Protein AF-A0AAD8DGP9-F1 (afdb_monomer)

Solvent-accessible surface area (backbone atoms only — not comparable to full-atom values): 11932 Å² total; per-residue (Å²): 137,85,88,78,88,79,91,80,88,85,80,90,81,84,84,80,84,76,89,70,87,73,77,84,71,82,72,85,76,80,80,75,72,90,74,74,86,68,85,77,71,63,84,68,73,82,70,64,77,52,68,62,67,87,76,69,90,57,64,54,33,29,38,25,43,72,91,65,50,73,76,42,78,40,47,48,67,60,55,50,49,51,30,66,76,68,71,44,39,42,28,73,75,35,78,92,41,95,60,31,34,33,34,38,36,49,74,68,55,45,51,53,52,39,49,54,49,50,52,55,44,56,67,48,54,76,58,58,87,63,49,74,46,77,46,78,43,55,69,78,63,51,73,72,60,50,54,53,52,50,52,52,51,51,57,38,50,74,70,57,34,46,75,46,79,43,77,43,82,46,99,66,81,90,78,86,80,81,82,82,82,84,129

Nearest PDB structures (foldseek):
  7po1-assembly1_8  TM=7.374E-01  e=8.959E-14  Homo sapiens
  6nf8-assembly1_z  TM=6.847E-01  e=1.192E-11  Homo sapiens
  5lmr-assembly1_X  TM=5.509E-01  e=7.635E-08  Thermus thermophilus HB8
  5me0-assembly1_Y  TM=8.156E-01  e=8.946E-06  Geobacillus stearothermophilus
  6o6d-assembly1_A  TM=8.697E-01  e=1.770E-04  Helicobacter pylori J99

Structure (mmCIF, N/CA/C/O backbone):
data_AF-A0AAD8DGP9-F1
#
_entry.id   AF-A0AAD8DGP9-F1
#
loop_
_atom_site.group_PDB
_atom_site.id
_atom_site.type_symbol
_atom_site.label_atom_id
_atom_site.label_alt_id
_atom_site.label_comp_id
_atom_site.label_asym_id
_atom_site.label_entity_id
_atom_site.label_seq_id
_atom_site.pdbx_PDB_ins_code
_atom_site.Cartn_x
_atom_site.Cartn_y
_atom_site.Cartn_z
_atom_site.occupancy
_atom_site.B_iso_or_equiv
_atom_site.auth_seq_id
_atom_site.auth_comp_id
_atom_site.auth_asym_id
_atom_site.auth_atom_id
_atom_site.pdbx_PDB_model_num
ATOM 1 N N . TYR A 1 1 ? -78.096 -42.341 -5.920 1.00 37.06 1 TYR A N 1
ATOM 2 C CA . TYR A 1 1 ? -77.388 -43.197 -4.951 1.00 37.06 1 TYR A CA 1
ATOM 3 C C . TYR A 1 1 ? -76.974 -42.339 -3.773 1.00 37.06 1 TYR A C 1
ATOM 5 O O . TYR A 1 1 ? -76.580 -41.200 -3.972 1.00 37.06 1 TYR A O 1
ATOM 13 N N . CYS A 1 2 ? -77.212 -42.869 -2.581 1.00 34.09 2 CYS A N 1
ATOM 14 C CA . CYS A 1 2 ? -77.233 -42.196 -1.288 1.00 34.09 2 CYS A CA 1
ATOM 15 C C . CYS A 1 2 ? -75.851 -41.832 -0.713 1.00 34.09 2 CYS A C 1
ATOM 17 O O . CYS A 1 2 ? -74.840 -42.375 -1.148 1.00 34.09 2 CYS A O 1
ATOM 19 N N . ALA A 1 3 ? -75.930 -41.063 0.385 1.00 40.03 3 ALA A N 1
ATOM 20 C CA . ALA A 1 3 ? -74.990 -40.905 1.507 1.00 40.03 3 ALA A CA 1
ATOM 21 C C . ALA A 1 3 ? -73.884 -39.837 1.349 1.00 40.03 3 ALA A C 1
ATOM 23 O O . ALA A 1 3 ? -73.182 -39.814 0.351 1.00 40.03 3 ALA A O 1
ATOM 24 N N . GLY A 1 4 ? -73.659 -38.928 2.306 1.00 35.66 4 GLY A N 1
ATOM 25 C CA . GLY A 1 4 ? -74.282 -38.744 3.618 1.00 35.66 4 GLY A CA 1
ATOM 26 C C . GLY A 1 4 ? -73.686 -37.562 4.403 1.00 35.66 4 GLY A C 1
ATOM 27 O O . GLY A 1 4 ? -72.632 -37.046 4.046 1.00 35.66 4 GLY A O 1
ATOM 28 N N . ASN A 1 5 ? -74.442 -37.164 5.435 1.00 38.94 5 ASN A N 1
ATOM 29 C CA . ASN A 1 5 ? -74.155 -36.383 6.654 1.00 38.94 5 ASN A CA 1
ATOM 30 C C . ASN A 1 5 ? -72.688 -35.948 6.901 1.00 38.94 5 ASN A C 1
ATOM 32 O O . ASN A 1 5 ? -71.759 -36.729 6.738 1.00 38.94 5 ASN A O 1
ATOM 36 N N . SER A 1 6 ? -72.399 -34.794 7.511 1.00 39.50 6 SER A N 1
ATOM 37 C CA . SER A 1 6 ? -72.814 -34.479 8.888 1.00 39.50 6 SER A CA 1
ATOM 38 C C . SER A 1 6 ? -72.521 -33.019 9.257 1.00 39.50 6 SER A C 1
ATOM 40 O O . SER A 1 6 ? -71.402 -32.544 9.075 1.00 39.50 6 SER A O 1
ATOM 42 N N . ASP A 1 7 ? -73.514 -32.365 9.856 1.00 43.31 7 ASP A N 1
ATOM 43 C CA . ASP A 1 7 ? -73.358 -31.231 10.769 1.00 43.31 7 ASP A CA 1
ATOM 44 C C . ASP A 1 7 ? -72.434 -31.598 11.939 1.00 43.31 7 ASP A C 1
ATO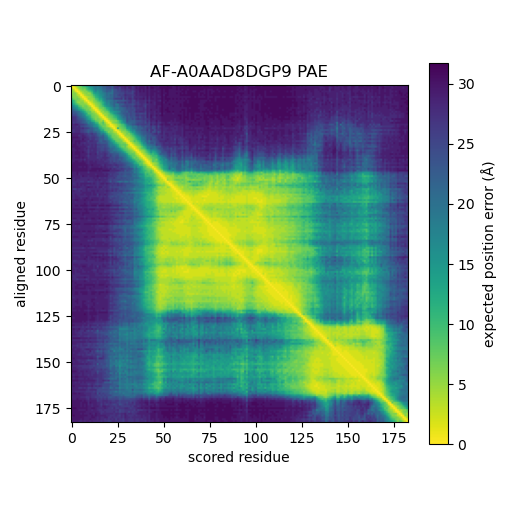M 46 O O . ASP A 1 7 ? -72.574 -32.683 12.506 1.00 43.31 7 ASP A O 1
ATOM 50 N N . HIS A 1 8 ? -71.562 -30.676 12.355 1.00 41.12 8 HIS A N 1
ATOM 51 C CA . HIS A 1 8 ? -71.141 -30.555 13.754 1.00 41.12 8 HIS A CA 1
ATOM 52 C C . HIS A 1 8 ? -70.724 -29.113 14.060 1.00 41.12 8 HIS A C 1
ATOM 54 O O . HIS A 1 8 ? -69.606 -28.671 13.801 1.00 41.12 8 HIS A O 1
ATOM 60 N N . THR A 1 9 ? -71.659 -28.382 14.658 1.00 46.97 9 THR A N 1
ATOM 61 C CA . THR A 1 9 ? -71.398 -27.202 15.478 1.00 46.97 9 THR A CA 1
ATOM 62 C C . THR A 1 9 ? -70.575 -27.593 16.709 1.00 46.97 9 THR A C 1
ATOM 64 O O . THR A 1 9 ? -70.910 -28.581 17.365 1.00 46.97 9 THR A O 1
ATOM 67 N N . TYR A 1 10 ? -69.588 -26.785 17.108 1.00 35.50 10 TYR A N 1
ATOM 68 C CA . TYR A 1 10 ? -69.117 -26.801 18.495 1.00 35.50 10 TYR A CA 1
ATOM 69 C C . TYR A 1 10 ? -68.936 -25.399 19.073 1.00 35.50 10 TYR A C 1
ATOM 71 O O . TYR A 1 10 ? -68.674 -24.419 18.381 1.00 35.50 10 TYR A O 1
ATOM 79 N N . ASN A 1 11 ? -69.189 -25.360 20.373 1.00 36.88 11 ASN A N 1
ATOM 80 C CA . ASN A 1 11 ? -69.665 -24.258 21.181 1.00 36.88 11 ASN A CA 1
ATOM 81 C C . ASN A 1 11 ? -68.517 -23.527 21.906 1.00 36.88 11 ASN A C 1
ATOM 83 O O . ASN A 1 11 ? -67.369 -23.964 21.920 1.00 36.88 11 ASN A O 1
ATOM 87 N N . LYS A 1 12 ? -68.890 -22.410 22.531 1.00 42.09 12 LYS A N 1
ATOM 88 C CA . LYS A 1 12 ? -68.091 -21.425 23.278 1.00 42.09 12 LYS A CA 1
ATOM 89 C C . LYS A 1 12 ? -67.254 -21.993 24.443 1.00 42.09 12 LYS A C 1
ATOM 91 O O . LYS A 1 12 ? -67.699 -22.900 25.138 1.00 42.09 12 LYS A O 1
ATOM 96 N N . GLY A 1 13 ? -66.138 -21.322 24.762 1.00 34.81 13 GLY A N 1
ATOM 97 C CA . GLY A 1 13 ? -65.448 -21.407 26.061 1.00 34.81 13 GLY A CA 1
ATOM 98 C C . GLY A 1 13 ? -64.254 -20.433 26.179 1.00 34.81 13 GLY A C 1
ATOM 99 O O . GLY A 1 13 ? -63.525 -20.290 25.198 1.00 34.81 13 GLY A O 1
ATOM 100 N N . PRO A 1 14 ? -64.057 -19.727 27.314 1.00 38.03 14 PRO A N 1
ATOM 101 C CA . PRO A 1 14 ? -63.126 -18.602 27.441 1.00 38.03 14 PRO A CA 1
ATOM 102 C C . PRO A 1 14 ? -61.714 -19.064 27.824 1.00 38.03 14 PRO A C 1
ATOM 104 O O . PRO A 1 14 ? -61.542 -19.872 28.735 1.00 38.03 14 PRO A O 1
ATOM 107 N N . TRP A 1 15 ? -60.689 -18.511 27.177 1.00 35.94 15 TRP A N 1
ATOM 108 C CA . TRP A 1 15 ? -59.304 -18.749 27.581 1.00 35.94 15 TRP A CA 1
ATOM 109 C C . TRP A 1 15 ? -58.929 -17.792 28.713 1.00 35.94 15 TRP A C 1
ATOM 111 O O . TRP A 1 15 ? -58.777 -16.586 28.527 1.00 35.94 15 TRP A O 1
ATOM 121 N N . VAL A 1 16 ? -58.830 -18.373 29.905 1.00 37.47 16 VAL A N 1
ATOM 122 C CA . VAL A 1 16 ? -58.279 -17.787 31.127 1.00 37.47 16 VAL A CA 1
ATOM 123 C C . VAL A 1 16 ? -56.844 -17.319 30.866 1.00 37.47 16 VAL A C 1
ATOM 125 O O . VAL A 1 16 ? -55.989 -18.106 30.460 1.00 37.47 16 VAL A O 1
ATOM 128 N N . VAL A 1 17 ? -56.569 -16.038 31.121 1.00 42.72 17 VAL A N 1
ATOM 129 C CA . VAL A 1 17 ? -55.214 -15.474 31.098 1.00 42.72 17 VAL A CA 1
ATOM 130 C C . VAL A 1 17 ? -54.494 -15.826 32.401 1.00 42.72 17 VAL A C 1
ATOM 132 O O . VAL A 1 17 ? -54.698 -15.198 33.436 1.00 42.72 17 VAL A O 1
ATOM 135 N N . HIS A 1 18 ? -53.637 -16.844 32.371 1.00 34.91 18 HIS A N 1
ATOM 136 C CA . HIS A 1 18 ? -52.645 -17.023 33.426 1.00 34.91 18 HIS A CA 1
ATOM 137 C C . HIS A 1 18 ? -51.476 -16.066 33.173 1.00 34.91 18 HIS A C 1
ATOM 139 O O . HIS A 1 18 ? -50.737 -16.206 32.199 1.00 34.91 18 HIS A O 1
ATOM 145 N N . ALA A 1 19 ? -51.320 -15.087 34.066 1.00 43.03 19 ALA A N 1
ATOM 146 C CA . ALA A 1 19 ? -50.133 -14.253 34.181 1.00 43.03 19 ALA A CA 1
ATOM 147 C C . ALA A 1 19 ? -48.939 -15.128 34.597 1.00 43.03 19 ALA A C 1
ATOM 149 O O . ALA A 1 19 ? -48.697 -15.363 35.778 1.00 43.03 19 ALA A O 1
ATOM 150 N N . GLY A 1 20 ? -48.227 -15.658 33.605 1.00 32.97 20 GLY A N 1
AT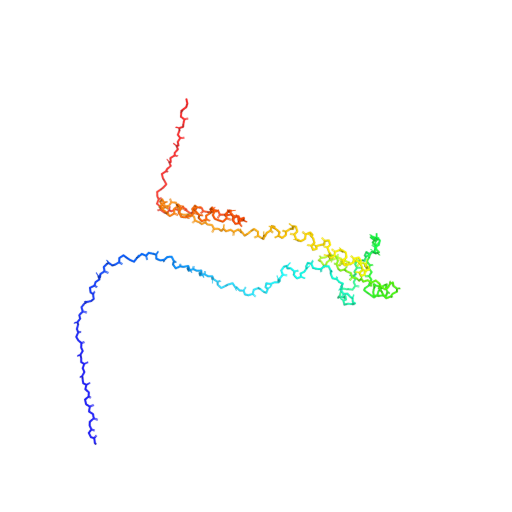OM 151 C CA . GLY A 1 20 ? -46.926 -16.287 33.771 1.00 32.97 20 GLY A CA 1
ATOM 152 C C . GLY A 1 20 ? -45.840 -15.293 33.390 1.00 32.97 20 GLY A C 1
ATOM 153 O O . GLY A 1 20 ? -45.643 -15.001 32.213 1.00 32.97 20 GLY A O 1
ATOM 154 N N . THR A 1 21 ? -45.139 -14.773 34.391 1.00 44.62 21 THR A N 1
ATOM 155 C CA . THR A 1 21 ? -43.840 -14.112 34.259 1.00 44.62 21 THR A CA 1
ATOM 156 C C . THR A 1 21 ? -42.899 -15.030 33.479 1.00 44.62 21 THR A C 1
ATOM 158 O O . THR A 1 21 ? -42.378 -16.007 34.016 1.00 44.62 21 THR A O 1
ATOM 161 N N . ARG A 1 22 ? -42.692 -14.742 32.190 1.00 35.50 22 ARG A N 1
ATOM 162 C CA . ARG A 1 22 ? -41.616 -15.366 31.419 1.00 35.50 22 ARG A CA 1
ATOM 163 C C . ARG A 1 22 ? -40.293 -14.727 31.854 1.00 35.50 22 ARG A C 1
ATOM 165 O O . ARG A 1 22 ? -40.179 -13.503 31.769 1.00 35.50 22 ARG A O 1
ATOM 172 N N . PRO A 1 23 ? -39.306 -15.504 32.328 1.00 37.47 23 PRO A N 1
ATOM 173 C CA . PRO A 1 23 ? -37.950 -15.002 32.463 1.00 37.47 23 PRO A CA 1
ATOM 174 C C . PRO A 1 23 ? -37.441 -14.624 31.071 1.00 37.47 23 PRO A C 1
ATOM 176 O O . PRO A 1 23 ? -37.615 -15.382 30.116 1.00 37.47 23 PRO A O 1
ATOM 179 N N . LEU A 1 24 ? -36.850 -13.434 30.976 1.00 37.19 24 LEU A N 1
ATOM 180 C CA . LEU A 1 24 ? -36.153 -12.940 29.798 1.00 37.19 24 LEU A CA 1
ATOM 181 C C . LEU A 1 24 ? -34.938 -13.844 29.561 1.00 37.19 24 LEU A C 1
ATOM 183 O O . LEU A 1 24 ? -33.850 -13.598 30.078 1.00 37.19 24 LEU A O 1
ATOM 187 N N . THR A 1 25 ? -35.139 -14.935 28.826 1.00 31.08 25 THR A N 1
ATOM 188 C CA . THR A 1 25 ? -34.053 -15.572 28.095 1.00 31.08 25 THR A CA 1
ATOM 189 C C . THR A 1 25 ? -33.544 -14.517 27.132 1.00 31.08 25 THR A C 1
ATOM 191 O O . THR A 1 25 ? -34.293 -14.031 26.290 1.00 31.08 25 THR A O 1
ATOM 194 N N . THR A 1 26 ? -32.297 -14.102 27.323 1.00 42.03 26 THR A N 1
ATOM 195 C CA . THR A 1 26 ? -31.537 -13.349 26.334 1.00 42.03 26 THR A CA 1
ATOM 196 C C . THR A 1 26 ? -31.402 -14.242 25.109 1.00 42.03 26 THR A C 1
ATOM 198 O O . THR A 1 26 ? -30.473 -15.039 25.010 1.00 42.03 26 THR A O 1
ATOM 201 N N . GLU A 1 27 ? -32.404 -14.189 24.242 1.00 34.88 27 GLU A N 1
ATOM 202 C CA . GLU A 1 27 ? -32.268 -14.570 22.852 1.00 34.88 27 GLU A CA 1
ATOM 203 C C . GLU A 1 27 ? -31.290 -13.549 22.262 1.00 34.88 27 GLU A C 1
ATOM 205 O O . GLU A 1 27 ? -31.511 -12.337 22.308 1.00 34.88 27 GLU A O 1
ATOM 210 N N . ASP A 1 28 ? -30.121 -14.042 21.856 1.00 37.00 28 ASP A N 1
ATOM 211 C CA . ASP A 1 28 ? -29.137 -13.304 21.075 1.00 37.00 28 ASP A CA 1
ATOM 212 C C . ASP A 1 28 ? -29.753 -12.975 19.699 1.00 37.00 28 ASP A C 1
ATOM 214 O O . ASP A 1 28 ? -29.446 -13.611 18.691 1.00 37.00 28 ASP A O 1
ATOM 218 N N . ASP A 1 29 ? -30.660 -11.997 19.662 1.00 35.12 29 ASP A N 1
ATOM 219 C CA . ASP A 1 29 ? -31.214 -1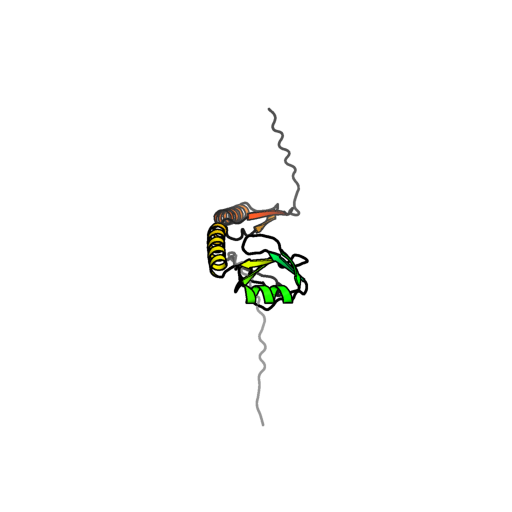1.416 18.440 1.00 35.12 29 ASP A CA 1
ATOM 220 C C . ASP A 1 29 ? -30.161 -10.504 17.788 1.00 35.12 29 ASP A C 1
ATOM 222 O O . ASP A 1 29 ? -30.180 -9.274 17.897 1.00 35.12 29 ASP A O 1
ATOM 226 N N . ASP A 1 30 ? -29.200 -11.125 17.102 1.00 41.78 30 ASP A N 1
ATOM 227 C CA . ASP A 1 30 ? -28.310 -10.471 16.137 1.00 41.78 30 ASP A CA 1
ATOM 228 C C . ASP A 1 30 ? -29.110 -10.179 14.846 1.00 41.78 30 ASP A C 1
ATOM 230 O O . ASP A 1 30 ? -28.927 -10.806 13.802 1.00 41.78 30 ASP A O 1
ATOM 234 N N . GLU A 1 31 ? -30.059 -9.236 14.918 1.00 36.56 31 GLU A N 1
ATOM 235 C CA . GLU A 1 31 ? -30.764 -8.691 13.747 1.00 36.56 31 GLU A CA 1
ATOM 236 C C . GLU A 1 31 ? -29.811 -7.779 12.950 1.00 36.56 31 GLU A C 1
ATOM 238 O O . GLU A 1 31 ? -29.811 -6.546 13.034 1.00 36.56 31 GLU A O 1
ATOM 243 N N . GLY A 1 32 ? -28.950 -8.420 12.158 1.00 34.78 32 GLY A N 1
ATOM 244 C CA . GLY A 1 32 ? -28.149 -7.789 11.120 1.00 34.78 32 GLY A CA 1
ATOM 245 C C . GLY A 1 32 ? -29.023 -7.327 9.953 1.00 34.78 32 GLY A C 1
ATOM 246 O O . GLY A 1 32 ? -29.448 -8.127 9.120 1.00 34.78 32 GLY A O 1
ATOM 247 N N . GLY A 1 33 ? -29.259 -6.016 9.863 1.00 35.19 33 GLY A N 1
ATOM 248 C CA . GLY A 1 33 ? -29.909 -5.386 8.710 1.00 35.19 33 GLY A CA 1
ATOM 249 C C . GLY A 1 33 ? -29.181 -5.656 7.377 1.00 35.19 33 GLY A C 1
ATOM 250 O O . GLY A 1 33 ? -27.985 -5.966 7.363 1.00 35.19 33 GLY A O 1
ATOM 251 N N . PRO A 1 34 ? -29.870 -5.530 6.224 1.00 41.69 34 PRO A N 1
ATOM 252 C CA . PRO A 1 34 ? -29.352 -5.977 4.936 1.00 41.69 34 PRO A CA 1
ATOM 253 C C . PRO A 1 34 ? -28.245 -5.044 4.427 1.00 41.69 34 PRO A C 1
ATOM 255 O O . PRO A 1 34 ? -28.492 -4.042 3.755 1.00 41.69 34 PRO A O 1
ATOM 258 N N . GLU A 1 35 ? -26.991 -5.388 4.718 1.00 41.91 35 GLU A N 1
ATOM 259 C CA . GLU A 1 35 ? -25.831 -4.765 4.089 1.00 41.91 35 GLU A CA 1
ATOM 260 C C . GLU A 1 35 ? -25.803 -5.123 2.594 1.00 41.91 35 GLU A C 1
ATOM 262 O O . GLU A 1 35 ? -25.560 -6.264 2.188 1.00 41.91 35 GLU A O 1
ATOM 267 N N . GLY A 1 36 ? -26.035 -4.118 1.744 1.00 40.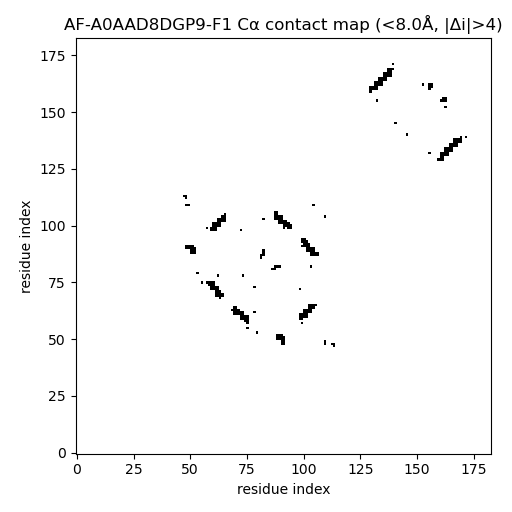84 36 GLY A N 1
ATOM 268 C CA . GLY A 1 36 ? -25.813 -4.218 0.307 1.00 40.84 36 GLY A CA 1
ATOM 269 C C . GLY A 1 36 ? -24.411 -4.758 0.021 1.00 40.84 36 GLY A C 1
ATOM 270 O O . GLY A 1 36 ? -23.415 -4.236 0.525 1.00 40.84 36 GLY A O 1
ATOM 271 N N . LYS A 1 37 ? -24.337 -5.816 -0.796 1.00 35.75 37 LYS A N 1
ATOM 272 C CA . LYS A 1 37 ? -23.108 -6.536 -1.160 1.00 35.75 37 LYS A CA 1
ATOM 273 C C . LYS A 1 37 ? -22.107 -5.629 -1.894 1.00 35.75 37 LYS A C 1
ATOM 275 O O . LYS A 1 37 ? -21.929 -5.730 -3.106 1.00 35.75 37 LYS A O 1
ATOM 280 N N . LYS A 1 38 ? -21.380 -4.773 -1.173 1.00 42.62 38 LYS A N 1
ATOM 281 C CA . LYS A 1 38 ? -20.099 -4.243 -1.646 1.00 42.62 38 LYS A CA 1
ATOM 282 C C . LYS A 1 38 ? -19.092 -5.379 -1.553 1.00 42.62 38 LYS A C 1
ATOM 284 O O . LYS A 1 38 ? -18.837 -5.909 -0.476 1.00 42.62 38 LYS A O 1
ATOM 289 N N . LYS A 1 39 ? -18.542 -5.769 -2.705 1.00 35.81 39 LYS A N 1
ATOM 290 C CA . LYS A 1 39 ? -17.490 -6.781 -2.855 1.00 35.81 39 LYS A CA 1
ATOM 291 C C . LYS A 1 39 ? -16.340 -6.437 -1.896 1.00 35.81 39 LYS A C 1
ATOM 293 O O . LYS A 1 39 ? -15.542 -5.545 -2.181 1.00 35.81 39 LYS A O 1
ATOM 298 N N . LYS A 1 40 ? -16.310 -7.088 -0.728 1.00 38.97 40 LYS A N 1
ATOM 299 C CA . LYS A 1 40 ? -15.325 -6.878 0.340 1.00 38.97 40 LYS A CA 1
ATOM 300 C C . LYS A 1 40 ? -13.983 -7.367 -0.206 1.00 38.97 40 LYS A C 1
ATOM 302 O O . LYS A 1 40 ? -13.719 -8.564 -0.233 1.00 38.97 40 LYS A O 1
ATOM 307 N N . GLN A 1 41 ? -13.188 -6.456 -0.766 1.00 44.72 41 GLN A N 1
ATOM 308 C CA . GLN A 1 41 ? -11.835 -6.782 -1.209 1.00 44.72 41 GLN A CA 1
ATOM 309 C C . GLN A 1 41 ? -11.040 -7.183 0.031 1.00 44.72 41 GLN A C 1
ATOM 311 O O . GLN A 1 41 ? -11.008 -6.425 1.001 1.00 44.72 41 GLN A O 1
ATOM 316 N N . ASP A 1 42 ? -10.440 -8.373 0.020 1.00 41.19 42 ASP A N 1
ATOM 317 C CA . ASP A 1 42 ? -9.611 -8.834 1.128 1.00 41.19 42 ASP A CA 1
ATOM 318 C C . ASP A 1 42 ? -8.453 -7.829 1.337 1.00 41.19 42 ASP A C 1
ATOM 320 O O . ASP A 1 42 ? -7.609 -7.663 0.448 1.00 41.19 42 ASP A O 1
ATOM 324 N N . PRO A 1 43 ? -8.378 -7.133 2.489 1.00 53.88 43 PRO A N 1
ATOM 325 C CA . PRO A 1 43 ? -7.356 -6.118 2.744 1.00 53.88 43 PRO A CA 1
ATOM 326 C C . PRO A 1 43 ? -5.935 -6.700 2.872 1.00 53.88 43 PRO A C 1
ATOM 328 O O . PRO A 1 43 ? -4.967 -5.939 2.994 1.00 53.88 43 PRO A O 1
ATOM 331 N N . ARG A 1 44 ? -5.786 -8.032 2.861 1.00 51.16 44 ARG A N 1
ATOM 332 C CA . ARG A 1 44 ? -4.507 -8.756 2.844 1.00 51.16 44 ARG A CA 1
ATOM 333 C C . ARG A 1 44 ? -4.013 -9.031 1.422 1.00 51.16 44 ARG A C 1
ATOM 335 O O . ARG A 1 44 ? -2.805 -9.140 1.236 1.00 51.16 44 ARG A O 1
ATOM 342 N N . ALA A 1 45 ? -4.896 -9.071 0.421 1.00 48.50 45 ALA A N 1
ATOM 343 C CA . ALA A 1 45 ? -4.532 -9.438 -0.950 1.00 48.50 45 ALA A CA 1
ATOM 344 C C . ALA A 1 45 ? -3.655 -8.387 -1.657 1.00 48.50 45 ALA A C 1
ATOM 346 O O . ALA A 1 45 ? -2.818 -8.733 -2.483 1.00 48.50 45 ALA A O 1
ATOM 347 N N . ARG A 1 46 ? -3.777 -7.100 -1.300 1.00 52.94 46 ARG A N 1
ATOM 348 C CA . ARG A 1 46 ? -3.009 -6.008 -1.938 1.00 52.94 46 ARG A CA 1
ATOM 349 C C . ARG A 1 46 ? -1.653 -5.717 -1.280 1.00 52.94 46 ARG A C 1
ATOM 351 O O . ARG A 1 46 ? -0.999 -4.737 -1.614 1.00 52.94 46 ARG A O 1
ATOM 358 N N . LYS A 1 47 ? -1.237 -6.520 -0.297 1.00 60.00 47 LYS A N 1
ATOM 359 C CA . LYS A 1 47 ? -0.072 -6.233 0.562 1.00 60.00 47 LYS A CA 1
ATOM 360 C C . LYS A 1 47 ? 1.157 -7.084 0.272 1.00 60.00 47 LYS A C 1
ATOM 362 O O . LYS A 1 47 ? 2.128 -7.008 1.020 1.00 60.00 47 LYS A O 1
ATOM 367 N N . THR A 1 48 ? 1.141 -7.894 -0.775 1.00 66.44 48 THR A N 1
ATOM 368 C CA . THR A 1 48 ? 2.314 -8.662 -1.195 1.00 66.44 48 THR A CA 1
ATOM 369 C C . THR A 1 48 ? 3.038 -7.913 -2.303 1.00 66.44 48 THR A C 1
ATOM 371 O O . THR A 1 48 ? 2.455 -7.673 -3.357 1.00 66.44 48 THR A O 1
ATOM 374 N N . ILE A 1 49 ? 4.303 -7.556 -2.071 1.00 77.56 49 ILE A N 1
ATOM 375 C CA . ILE A 1 49 ? 5.188 -6.979 -3.091 1.00 77.56 49 ILE A CA 1
ATOM 376 C C . ILE A 1 49 ? 5.390 -8.046 -4.168 1.00 77.56 49 ILE A C 1
ATOM 378 O O . ILE A 1 49 ? 6.118 -9.012 -3.956 1.00 77.56 49 ILE A O 1
ATOM 382 N N . GLY A 1 50 ? 4.676 -7.927 -5.282 1.00 80.25 50 GLY A N 1
ATOM 383 C CA . GLY A 1 50 ? 4.720 -8.860 -6.405 1.00 80.25 50 GLY A CA 1
ATOM 384 C C . GLY A 1 50 ? 5.315 -8.197 -7.639 1.00 80.25 50 GLY A C 1
ATOM 385 O O . GLY A 1 50 ? 5.286 -6.977 -7.769 1.00 80.25 50 GLY A O 1
ATOM 386 N N . SER A 1 51 ? 5.846 -8.996 -8.562 1.00 85.12 51 SER A N 1
ATOM 387 C CA . SER A 1 51 ? 6.215 -8.466 -9.874 1.00 85.12 51 SER A CA 1
ATOM 388 C C . SER A 1 51 ? 4.982 -8.403 -10.774 1.00 85.12 51 SER A C 1
ATOM 390 O O . SER A 1 51 ? 4.241 -9.381 -10.861 1.00 85.12 51 SER A O 1
ATOM 392 N N . VAL A 1 52 ? 4.785 -7.276 -11.467 1.00 83.69 52 VAL A N 1
ATOM 393 C CA . VAL A 1 52 ? 3.713 -7.109 -12.473 1.00 83.69 52 VAL A CA 1
ATOM 394 C C . VAL A 1 52 ? 3.996 -7.939 -13.734 1.00 83.69 52 VAL A C 1
ATOM 396 O O . VAL A 1 52 ? 3.088 -8.306 -14.481 1.00 83.69 52 VAL A O 1
ATOM 399 N N . GLY A 1 53 ? 5.270 -8.263 -13.979 1.00 83.94 53 GLY A N 1
ATOM 400 C CA . GLY A 1 53 ? 5.716 -8.881 -15.222 1.00 83.94 53 GLY A CA 1
ATOM 401 C C . GLY A 1 53 ? 5.611 -7.903 -16.395 1.00 83.94 53 GLY A C 1
ATOM 402 O O . GLY A 1 53 ? 6.022 -6.752 -16.281 1.00 83.94 53 GLY A O 1
ATOM 403 N N . ARG A 1 54 ? 5.065 -8.368 -17.528 1.00 81.56 54 ARG A N 1
ATOM 404 C CA . ARG A 1 54 ? 5.000 -7.607 -18.796 1.00 81.56 54 ARG A CA 1
ATOM 405 C C . ARG A 1 54 ? 3.667 -6.889 -19.036 1.00 81.56 54 ARG A C 1
ATOM 407 O O . ARG A 1 54 ? 3.527 -6.155 -20.009 1.00 81.56 54 ARG A O 1
ATOM 414 N N . LYS A 1 55 ? 2.659 -7.116 -18.189 1.00 84.12 55 LYS A N 1
ATOM 415 C CA . LYS A 1 55 ? 1.313 -6.554 -18.372 1.00 84.12 55 LYS A CA 1
ATOM 416 C C . LYS A 1 55 ? 1.221 -5.175 -17.720 1.00 84.12 55 LYS A C 1
ATOM 418 O O . LYS A 1 55 ? 0.792 -5.053 -16.580 1.00 84.12 55 LYS A O 1
ATOM 423 N N . ILE A 1 56 ? 1.634 -4.140 -18.451 1.00 86.88 56 ILE A N 1
ATOM 424 C CA . ILE A 1 56 ? 1.543 -2.738 -18.016 1.00 86.88 56 ILE A CA 1
ATOM 425 C C . ILE A 1 56 ? 0.434 -2.048 -18.816 1.00 86.88 56 ILE A C 1
ATOM 427 O O . ILE A 1 56 ? 0.523 -1.915 -20.038 1.00 86.88 56 ILE A O 1
ATOM 431 N N . HIS A 1 57 ? -0.622 -1.611 -18.129 1.00 85.75 57 HIS A N 1
ATOM 432 C CA . HIS A 1 57 ? -1.770 -0.957 -18.768 1.00 85.75 57 HIS A CA 1
ATOM 433 C C . HIS A 1 57 ? -1.487 0.506 -19.137 1.00 85.75 57 HIS A C 1
ATOM 435 O O . HIS A 1 57 ? -1.993 1.002 -20.142 1.00 85.75 57 HIS A O 1
ATOM 441 N N . HIS A 1 58 ? -0.649 1.184 -18.354 1.00 89.00 58 HIS A N 1
ATOM 442 C CA . HIS A 1 58 ? -0.351 2.603 -18.522 1.00 89.00 58 HIS A CA 1
ATOM 443 C C . HIS A 1 58 ? 0.677 2.837 -19.630 1.00 89.00 58 HIS A C 1
ATOM 445 O O . HIS A 1 58 ? 1.617 2.062 -19.806 1.00 89.00 58 HIS A O 1
ATOM 451 N N . ARG A 1 59 ? 0.491 3.919 -20.395 1.00 91.75 59 ARG A N 1
ATOM 452 C CA . ARG A 1 59 ? 1.384 4.283 -21.504 1.00 91.75 59 ARG A CA 1
ATOM 453 C C . ARG A 1 59 ? 2.705 4.867 -21.009 1.00 91.75 59 ARG A C 1
ATOM 455 O O . ARG A 1 59 ? 3.760 4.500 -21.522 1.00 91.75 59 ARG A O 1
ATOM 462 N N . ILE A 1 60 ? 2.614 5.771 -20.038 1.00 92.69 60 ILE A N 1
ATOM 463 C CA . ILE A 1 60 ? 3.739 6.465 -19.414 1.00 92.69 60 ILE A CA 1
ATOM 464 C C . ILE A 1 60 ? 3.804 6.007 -17.967 1.00 92.69 60 ILE A C 1
ATOM 466 O O . ILE A 1 60 ? 2.784 5.977 -17.276 1.00 92.69 60 ILE A O 1
ATOM 470 N N . VAL A 1 61 ? 4.999 5.639 -17.531 1.00 93.62 61 VAL A N 1
ATOM 471 C CA . VAL A 1 61 ? 5.258 5.148 -16.183 1.00 93.62 61 VAL A CA 1
ATOM 472 C C . VAL A 1 61 ? 6.532 5.781 -15.647 1.00 93.62 61 VAL A C 1
ATOM 474 O O . VAL A 1 61 ? 7.461 6.042 -16.410 1.00 93.62 61 VAL A O 1
ATOM 477 N N . GLN A 1 62 ? 6.581 6.037 -14.344 1.00 94.50 62 GLN A N 1
ATOM 478 C CA . GLN A 1 62 ? 7.812 6.471 -13.698 1.00 94.50 62 GLN A CA 1
ATOM 479 C C . GLN A 1 62 ? 8.612 5.245 -13.262 1.00 94.50 62 GLN A C 1
ATOM 481 O O . GLN A 1 62 ? 8.065 4.362 -12.596 1.00 94.50 62 GLN A O 1
ATOM 486 N N . VAL A 1 63 ? 9.894 5.188 -13.629 1.00 93.25 63 VAL A N 1
ATOM 487 C CA . VAL A 1 63 ? 10.764 4.041 -13.341 1.00 93.25 63 VAL A CA 1
ATOM 488 C C . VAL A 1 63 ? 11.911 4.437 -12.423 1.00 93.25 63 VAL A C 1
ATOM 490 O O . VAL A 1 63 ? 12.625 5.407 -12.664 1.00 93.25 63 VAL A O 1
ATOM 493 N N . ILE A 1 64 ? 12.108 3.633 -11.384 1.00 93.69 64 ILE A N 1
ATOM 494 C CA . ILE A 1 64 ? 13.247 3.709 -10.470 1.00 93.69 64 ILE A CA 1
ATOM 495 C C . ILE A 1 64 ? 14.137 2.487 -10.714 1.00 93.69 64 ILE A C 1
ATOM 497 O O . ILE A 1 64 ? 13.635 1.363 -10.788 1.00 93.69 64 ILE A O 1
ATOM 501 N N . ASN A 1 65 ? 15.444 2.699 -10.839 1.00 91.69 65 ASN A N 1
ATOM 502 C CA . ASN A 1 65 ? 16.444 1.650 -11.017 1.00 91.69 65 ASN A CA 1
ATOM 503 C C . ASN A 1 65 ? 16.628 0.812 -9.728 1.00 91.69 65 ASN A C 1
ATOM 505 O O . ASN A 1 65 ? 16.105 1.146 -8.657 1.00 91.69 65 ASN A O 1
ATOM 509 N N . GLU A 1 66 ? 17.380 -0.285 -9.807 1.00 89.62 66 GLU A N 1
ATOM 510 C CA . GLU A 1 66 ? 17.678 -1.132 -8.646 1.00 89.62 66 GLU A CA 1
ATOM 511 C C . GLU A 1 66 ? 18.452 -0.374 -7.556 1.00 89.62 66 GLU A C 1
ATOM 513 O O . GLU A 1 66 ? 18.094 -0.467 -6.374 1.00 89.62 66 GLU A O 1
ATOM 518 N N . ASP A 1 67 ? 19.388 0.486 -7.975 1.00 87.12 67 ASP A N 1
ATOM 519 C CA . ASP A 1 67 ? 20.220 1.356 -7.131 1.00 87.12 67 ASP A CA 1
ATOM 520 C C . ASP A 1 67 ? 19.430 2.482 -6.442 1.00 87.12 67 ASP A C 1
ATOM 522 O O . ASP A 1 67 ? 19.928 3.149 -5.538 1.00 87.12 67 ASP A O 1
ATOM 526 N N . GLY A 1 68 ? 18.165 2.682 -6.829 1.00 86.75 68 GLY A N 1
ATOM 527 C CA . GLY A 1 68 ? 17.311 3.753 -6.310 1.00 86.75 68 GLY A CA 1
ATOM 528 C C . GLY A 1 68 ? 17.373 5.051 -7.116 1.00 86.75 68 GLY A C 1
ATOM 529 O O . GLY A 1 68 ? 16.698 6.014 -6.758 1.00 86.75 68 GLY A O 1
ATOM 530 N N . GLU A 1 69 ? 18.120 5.074 -8.218 1.00 92.00 69 GLU A N 1
ATOM 531 C CA . GLU A 1 69 ? 18.133 6.198 -9.153 1.00 92.00 69 GLU A CA 1
ATOM 532 C C . GLU A 1 69 ? 16.800 6.311 -9.900 1.00 92.00 69 GLU A C 1
ATOM 534 O O . GLU A 1 69 ? 16.254 5.324 -10.396 1.00 92.00 69 GLU A O 1
ATOM 539 N N . ASN A 1 70 ? 16.259 7.524 -9.996 1.00 92.19 70 ASN A N 1
ATOM 540 C CA . ASN A 1 70 ? 15.035 7.778 -10.746 1.00 92.19 70 ASN A CA 1
ATOM 541 C C . ASN A 1 70 ? 15.376 7.987 -12.228 1.00 92.19 70 ASN A C 1
ATOM 543 O O . ASN A 1 70 ? 15.964 9.004 -12.583 1.00 92.19 70 ASN A O 1
ATOM 547 N N . LEU A 1 71 ? 14.957 7.057 -13.087 1.00 90.00 71 LEU A N 1
ATOM 548 C CA . LEU A 1 71 ? 15.105 7.163 -14.546 1.00 90.00 71 LEU A CA 1
ATOM 549 C C . LEU A 1 71 ? 14.055 8.100 -15.164 1.00 90.00 71 LEU A C 1
ATOM 551 O O . LEU A 1 71 ? 14.118 8.425 -16.347 1.00 90.00 71 LEU A O 1
ATOM 555 N N . GLY A 1 72 ? 13.093 8.550 -14.353 1.00 92.44 72 GLY A N 1
ATOM 556 C CA . GLY A 1 72 ? 12.048 9.471 -14.764 1.00 92.44 72 GLY A CA 1
ATOM 557 C C . GLY A 1 72 ? 10.904 8.768 -15.485 1.00 92.44 72 GLY A C 1
ATOM 558 O O . GLY A 1 72 ? 10.600 7.597 -15.237 1.00 92.44 72 GLY A O 1
ATOM 559 N N . ASN A 1 73 ? 10.223 9.526 -16.337 1.00 94.12 73 ASN A N 1
ATOM 560 C CA . ASN A 1 73 ? 9.002 9.104 -17.006 1.00 94.12 73 ASN A CA 1
ATOM 561 C C . ASN A 1 73 ? 9.368 8.458 -18.341 1.00 94.12 73 ASN A C 1
ATOM 563 O O . ASN A 1 73 ? 9.907 9.116 -19.227 1.00 94.12 73 ASN A O 1
ATOM 567 N N . MET A 1 74 ? 9.042 7.181 -18.493 1.00 92.75 74 MET A N 1
ATOM 568 C CA . MET A 1 74 ? 9.373 6.398 -19.679 1.00 92.75 74 MET A CA 1
ATOM 569 C C . MET A 1 74 ? 8.117 5.795 -20.299 1.00 92.75 74 MET A C 1
ATOM 571 O O . MET A 1 74 ? 7.095 5.590 -19.632 1.00 92.75 74 MET A O 1
ATOM 575 N N . HIS A 1 75 ? 8.184 5.498 -21.595 1.00 94.19 75 HIS A N 1
ATOM 576 C CA . HIS A 1 75 ? 7.120 4.771 -22.266 1.00 94.19 75 HIS A CA 1
ATOM 577 C C . HIS A 1 75 ? 7.181 3.290 -21.886 1.00 94.19 75 HIS A C 1
ATOM 579 O O . HIS A 1 75 ? 8.260 2.710 -21.779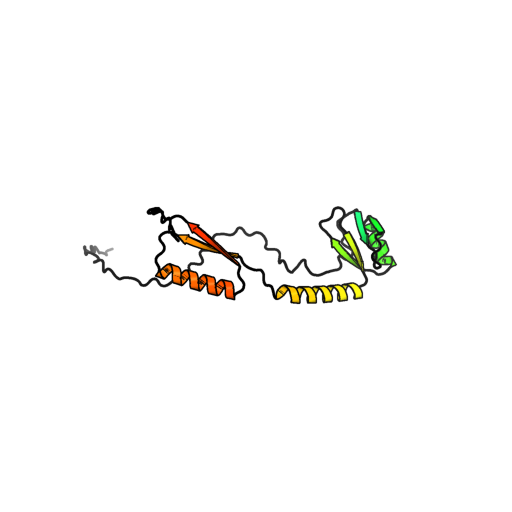 1.00 94.19 75 HIS A O 1
ATOM 585 N N . ARG A 1 76 ? 6.022 2.633 -21.755 1.00 92.31 76 ARG A N 1
ATOM 586 C CA . ARG A 1 76 ? 5.947 1.205 -21.386 1.00 92.31 76 ARG A CA 1
ATOM 587 C C . ARG A 1 76 ? 6.830 0.288 -22.245 1.00 92.31 76 ARG A C 1
ATOM 589 O O . ARG A 1 76 ? 7.312 -0.722 -21.752 1.00 92.31 76 ARG A O 1
ATOM 596 N N . ALA A 1 77 ? 7.017 0.630 -23.522 1.00 92.31 77 ALA A N 1
ATOM 597 C CA . ALA A 1 77 ? 7.814 -0.164 -24.456 1.00 92.31 77 ALA A CA 1
ATOM 598 C C . ALA A 1 77 ? 9.305 -0.147 -24.090 1.00 92.31 77 ALA A C 1
ATOM 600 O O . ALA A 1 77 ? 9.935 -1.200 -24.071 1.00 92.31 77 ALA A O 1
ATOM 601 N N . ASP A 1 78 ? 9.833 1.023 -23.725 1.00 92.31 78 ASP A N 1
ATOM 602 C CA . ASP A 1 78 ? 11.231 1.172 -23.314 1.00 92.31 78 ASP A CA 1
ATOM 603 C C . ASP A 1 78 ? 11.489 0.424 -22.008 1.00 92.31 78 ASP A C 1
ATOM 605 O O . ASP A 1 78 ? 12.498 -0.261 -21.868 1.00 92.31 78 ASP A O 1
ATOM 609 N N . VAL A 1 79 ? 10.526 0.470 -21.081 1.00 91.88 79 VAL A N 1
ATOM 610 C CA . VAL A 1 79 ? 10.602 -0.280 -19.820 1.00 91.88 79 VAL A CA 1
ATOM 611 C C . VAL A 1 79 ? 10.657 -1.783 -20.071 1.00 91.88 79 VAL A C 1
ATOM 613 O O . VAL A 1 79 ? 11.477 -2.468 -19.468 1.00 91.88 79 VAL A O 1
ATOM 616 N N . ILE A 1 80 ? 9.819 -2.307 -20.971 1.00 91.81 80 ILE A N 1
ATOM 617 C CA . ILE A 1 80 ? 9.848 -3.731 -21.332 1.00 91.81 80 ILE A CA 1
ATOM 618 C C . ILE A 1 80 ? 11.204 -4.103 -21.935 1.00 91.81 80 ILE A C 1
ATOM 620 O O . ILE A 1 80 ? 11.782 -5.108 -21.531 1.00 91.81 80 ILE A O 1
ATOM 624 N N . ARG A 1 81 ? 11.753 -3.263 -22.820 1.00 91.88 81 ARG A N 1
ATOM 625 C CA . ARG A 1 81 ? 13.073 -3.501 -23.409 1.00 91.88 81 ARG A CA 1
ATOM 626 C C . ARG A 1 81 ? 14.175 -3.537 -22.345 1.00 91.88 81 ARG A C 1
ATOM 628 O O . ARG A 1 81 ? 14.985 -4.453 -22.347 1.00 91.88 81 ARG A O 1
ATOM 635 N N . MET A 1 82 ? 14.150 -2.618 -21.379 1.00 90.00 82 MET A N 1
ATOM 636 C CA . MET A 1 82 ? 15.096 -2.618 -20.256 1.00 90.00 82 MET A CA 1
ATOM 637 C C . MET A 1 82 ? 14.988 -3.865 -19.369 1.00 90.00 82 MET A C 1
ATOM 639 O O . MET A 1 82 ? 16.002 -4.345 -18.858 1.00 90.00 82 MET A O 1
ATOM 643 N N . LEU A 1 83 ? 13.774 -4.388 -19.165 1.00 89.88 83 LEU A N 1
ATOM 644 C CA . LEU A 1 83 ? 13.568 -5.635 -18.423 1.00 89.88 83 LEU A CA 1
ATOM 645 C C . LEU A 1 83 ? 14.215 -6.818 -19.146 1.00 89.88 83 LEU A C 1
ATOM 647 O O . LEU A 1 83 ? 14.849 -7.640 -18.489 1.00 89.88 83 LEU A O 1
ATOM 651 N N . ASP A 1 84 ? 14.076 -6.883 -20.472 1.00 90.06 84 ASP A N 1
ATOM 652 C CA . ASP A 1 84 ? 14.645 -7.954 -21.294 1.00 90.06 84 ASP A CA 1
ATOM 653 C C . ASP A 1 84 ? 16.178 -7.840 -21.402 1.00 90.06 84 ASP A C 1
ATOM 655 O O . ASP A 1 84 ? 16.872 -8.842 -21.257 1.00 90.06 84 ASP A O 1
ATOM 659 N N . GLU A 1 85 ? 16.718 -6.627 -21.570 1.00 90.81 85 GLU A N 1
ATOM 660 C CA . GLU A 1 85 ? 18.166 -6.368 -21.646 1.00 90.81 85 GLU A CA 1
ATOM 661 C C . GLU A 1 85 ? 18.895 -6.721 -20.341 1.00 90.81 85 GLU A C 1
ATOM 663 O O . GLU A 1 85 ? 19.986 -7.288 -20.366 1.00 90.81 85 GLU A O 1
ATOM 668 N N . ARG A 1 86 ? 18.302 -6.382 -19.188 1.00 89.06 86 ARG A N 1
ATOM 669 C CA . ARG A 1 86 ? 18.938 -6.557 -17.869 1.00 89.06 86 ARG A CA 1
ATOM 670 C C . ARG A 1 86 ? 18.477 -7.810 -17.120 1.00 89.06 86 ARG A C 1
ATOM 672 O O . ARG A 1 86 ? 19.024 -8.127 -16.068 1.00 89.06 86 ARG A O 1
ATOM 679 N N . GLY A 1 87 ? 17.449 -8.505 -17.608 1.00 87.44 87 GLY A N 1
ATOM 680 C CA . GLY A 1 87 ? 16.853 -9.662 -16.929 1.00 87.44 87 GLY A CA 1
ATOM 681 C C . GLY A 1 87 ? 16.211 -9.330 -15.572 1.00 87.44 87 GLY A C 1
ATOM 682 O O . GLY A 1 87 ? 16.110 -10.197 -14.697 1.00 87.44 87 GLY A O 1
ATOM 683 N N . LEU A 1 88 ? 15.803 -8.075 -15.367 1.00 90.38 88 LEU A N 1
ATOM 684 C CA . LEU A 1 88 ? 15.228 -7.587 -14.109 1.00 90.38 88 LEU A CA 1
ATOM 685 C C . LEU A 1 88 ? 13.702 -7.741 -14.080 1.00 90.38 88 LEU A C 1
ATOM 687 O O . LEU A 1 88 ? 13.054 -8.059 -15.077 1.00 90.38 88 LEU A O 1
ATOM 691 N N . LYS A 1 89 ? 13.104 -7.527 -12.904 1.00 90.50 89 LYS A N 1
ATOM 692 C CA . LYS A 1 89 ? 11.653 -7.580 -12.700 1.00 90.50 89 LYS A CA 1
ATOM 693 C C . LYS A 1 89 ? 11.100 -6.216 -12.326 1.00 90.50 89 LYS A C 1
ATOM 695 O O . LYS A 1 89 ? 11.669 -5.500 -11.508 1.00 90.50 89 LYS A O 1
ATOM 700 N N . LEU A 1 90 ? 9.935 -5.902 -12.888 1.00 91.56 90 LEU A N 1
ATOM 701 C CA . LEU A 1 90 ? 9.191 -4.693 -12.564 1.00 91.56 90 LEU A CA 1
ATOM 702 C C . LEU A 1 90 ? 8.287 -4.939 -11.355 1.00 91.56 90 LEU A C 1
ATOM 704 O O . LEU A 1 90 ? 7.488 -5.884 -11.356 1.00 91.56 90 LEU A O 1
ATOM 708 N N . VAL A 1 91 ? 8.405 -4.085 -10.344 1.00 91.00 91 VAL A N 1
ATOM 709 C CA . VAL A 1 91 ? 7.627 -4.122 -9.102 1.00 91.00 91 VAL A CA 1
ATOM 710 C C . VAL A 1 91 ? 6.821 -2.824 -8.987 1.00 91.00 91 VAL A C 1
ATOM 712 O O . VAL A 1 91 ? 7.402 -1.745 -9.129 1.00 91.00 91 VAL A O 1
ATOM 715 N N . PRO A 1 92 ? 5.499 -2.881 -8.745 1.00 89.69 92 PRO A N 1
ATOM 716 C CA . PRO A 1 92 ? 4.695 -1.685 -8.550 1.00 89.69 92 PRO A CA 1
ATOM 717 C C . PRO A 1 92 ? 4.945 -1.143 -7.140 1.00 89.69 92 PRO A C 1
ATOM 719 O O . PRO A 1 92 ? 4.749 -1.851 -6.152 1.00 89.69 92 PRO A O 1
ATOM 722 N N . LEU A 1 93 ? 5.380 0.114 -7.034 1.00 88.50 93 LEU A N 1
ATOM 723 C CA . LEU A 1 93 ? 5.562 0.771 -5.738 1.00 88.50 93 LEU A CA 1
ATOM 724 C C . LEU A 1 93 ? 4.345 1.632 -5.393 1.00 88.50 93 LEU A C 1
ATOM 726 O O . LEU A 1 93 ? 3.836 1.570 -4.273 1.00 88.50 93 LEU A O 1
ATOM 730 N N . ARG A 1 94 ? 3.873 2.439 -6.352 1.00 87.88 94 ARG A N 1
ATOM 731 C CA . ARG A 1 94 ? 2.704 3.312 -6.185 1.00 87.88 94 ARG A CA 1
ATOM 732 C C . ARG A 1 94 ? 1.855 3.311 -7.452 1.00 87.88 94 ARG A C 1
ATOM 734 O O . ARG A 1 94 ? 2.173 4.000 -8.413 1.00 87.88 94 ARG A O 1
ATOM 741 N N . GLU A 1 95 ? 0.758 2.561 -7.421 1.00 86.50 95 GLU A N 1
ATOM 742 C CA . GLU A 1 95 ? -0.220 2.507 -8.521 1.00 86.50 95 GLU A CA 1
ATOM 743 C C . GLU A 1 95 ? -1.180 3.704 -8.529 1.00 86.50 95 GLU A C 1
ATOM 745 O O . GLU A 1 95 ? -1.718 4.044 -9.570 1.00 86.50 95 GLU A O 1
ATOM 750 N N . ASN A 1 96 ? -1.399 4.344 -7.375 1.00 86.81 96 ASN A N 1
ATOM 751 C CA . ASN A 1 96 ? -2.353 5.452 -7.235 1.00 86.81 96 ASN A CA 1
ATOM 752 C C . ASN A 1 96 ? -1.758 6.823 -7.617 1.00 86.81 96 ASN A C 1
ATOM 754 O O . ASN A 1 96 ? -2.363 7.845 -7.311 1.00 86.81 96 ASN A O 1
ATOM 758 N N . ALA A 1 97 ? -0.538 6.858 -8.157 1.00 87.50 97 ALA A N 1
ATOM 759 C CA . ALA A 1 97 ? 0.117 8.089 -8.586 1.00 87.50 97 ALA A CA 1
ATOM 760 C C . ALA A 1 97 ? -0.102 8.301 -10.090 1.00 87.50 97 ALA A C 1
ATOM 762 O O . ALA A 1 97 ? -0.129 7.327 -10.840 1.00 87.50 97 ALA A O 1
ATOM 763 N N . ASP A 1 98 ? -0.195 9.560 -10.517 1.00 86.88 98 ASP A N 1
ATOM 764 C CA . ASP A 1 98 ? -0.253 9.957 -11.924 1.00 86.88 98 ASP A CA 1
ATOM 765 C C . ASP A 1 98 ? 1.046 10.696 -12.297 1.00 86.88 98 ASP A C 1
ATOM 767 O O . ASP A 1 98 ? 1.183 11.878 -11.971 1.00 86.88 98 ASP A O 1
ATOM 771 N N . PRO A 1 99 ? 2.026 10.043 -12.955 1.00 88.75 99 PRO A N 1
ATOM 772 C CA . PRO A 1 99 ? 2.022 8.667 -13.462 1.00 88.75 99 PRO A CA 1
ATOM 773 C C . PRO A 1 99 ? 2.399 7.601 -12.411 1.00 88.75 99 PRO A C 1
ATOM 775 O O . PRO A 1 99 ? 3.081 7.902 -11.427 1.00 88.75 99 PRO A O 1
ATOM 778 N N . PRO A 1 100 ? 2.009 6.329 -12.630 1.00 92.56 100 PRO A N 1
ATOM 779 C CA . PRO A 1 100 ? 2.277 5.248 -11.689 1.00 92.56 100 PRO A CA 1
ATOM 780 C C . PRO A 1 100 ? 3.772 4.947 -11.591 1.00 92.56 100 PRO A C 1
ATOM 782 O O . PRO A 1 100 ? 4.498 4.954 -12.591 1.00 92.56 100 PRO A O 1
ATOM 785 N N . VAL A 1 101 ? 4.215 4.652 -10.367 1.00 92.38 101 VAL A N 1
ATOM 786 C CA . VAL A 1 101 ? 5.629 4.481 -10.024 1.00 92.38 101 VAL A CA 1
ATOM 787 C C . VAL A 1 101 ? 5.970 3.005 -9.888 1.00 92.38 101 VAL A C 1
ATOM 789 O O . VAL A 1 101 ? 5.427 2.294 -9.031 1.00 92.38 101 VAL A O 1
ATOM 792 N N . TYR A 1 102 ? 6.934 2.576 -10.692 1.00 92.44 102 TYR A N 1
ATOM 793 C CA . TYR A 1 102 ? 7.486 1.232 -10.689 1.00 92.44 102 TYR A CA 1
ATOM 794 C C . TYR A 1 102 ? 8.971 1.255 -10.340 1.00 92.44 102 TYR A C 1
ATOM 796 O O . TYR A 1 102 ? 9.692 2.205 -10.641 1.00 92.44 102 TYR A O 1
ATOM 804 N N . ARG A 1 103 ? 9.439 0.174 -9.721 1.00 92.00 103 ARG A N 1
ATOM 805 C CA . ARG A 1 103 ? 10.848 -0.041 -9.405 1.00 92.00 103 ARG A CA 1
ATOM 806 C C . ARG A 1 103 ? 11.353 -1.315 -10.067 1.00 92.00 103 ARG A C 1
ATOM 808 O O . ARG A 1 103 ? 10.662 -2.335 -10.066 1.00 92.00 103 ARG A O 1
ATOM 815 N N . LEU A 1 104 ? 12.554 -1.245 -10.626 1.00 91.81 104 LEU A N 1
ATOM 816 C CA . LEU A 1 104 ? 13.296 -2.391 -11.127 1.00 91.81 104 LEU A CA 1
ATOM 817 C C . LEU A 1 104 ? 13.982 -3.086 -9.953 1.00 91.81 104 LEU A C 1
ATOM 819 O O . LEU A 1 104 ? 14.639 -2.443 -9.138 1.00 91.81 104 LEU A O 1
ATOM 823 N N . MET A 1 105 ? 13.793 -4.397 -9.843 1.00 90.00 105 MET A N 1
ATOM 824 C CA . MET A 1 105 ? 14.424 -5.215 -8.812 1.00 90.00 105 MET A CA 1
ATOM 825 C C . MET A 1 105 ? 14.771 -6.601 -9.339 1.00 90.00 105 MET A C 1
ATOM 827 O O . MET A 1 105 ? 14.089 -7.155 -10.206 1.00 90.00 105 MET A O 1
ATOM 831 N N . SER A 1 106 ? 15.793 -7.212 -8.748 1.00 91.88 106 SER A N 1
ATOM 832 C CA . SER A 1 106 ? 16.079 -8.630 -8.951 1.00 91.88 106 SER A CA 1
ATOM 833 C C . SER A 1 106 ? 15.127 -9.520 -8.139 1.00 91.88 106 SER A C 1
ATOM 835 O O . SER A 1 106 ? 14.576 -9.128 -7.107 1.00 91.88 106 SER A O 1
ATOM 837 N N . GLY A 1 107 ? 14.959 -10.778 -8.558 1.00 87.19 107 GLY A N 1
ATOM 838 C CA . GLY A 1 107 ? 14.105 -11.736 -7.841 1.00 87.19 107 GLY A CA 1
ATOM 839 C C . GLY A 1 107 ? 14.518 -11.967 -6.379 1.00 87.19 107 GLY A C 1
ATOM 840 O O . GLY A 1 107 ? 13.657 -12.144 -5.518 1.00 87.19 107 GLY A O 1
ATOM 841 N N . LYS A 1 108 ? 15.826 -11.910 -6.085 1.00 87.25 108 LYS A N 1
ATOM 842 C CA . LYS A 1 108 ? 16.360 -12.052 -4.721 1.00 87.25 108 LYS A CA 1
ATOM 843 C C . LYS A 1 108 ? 15.972 -10.863 -3.839 1.00 87.25 108 LYS A C 1
ATOM 845 O O . LYS A 1 108 ? 15.534 -11.069 -2.709 1.00 87.25 108 LYS A O 1
ATOM 850 N N . GLN A 1 109 ? 16.076 -9.641 -4.364 1.00 87.62 109 GLN A N 1
ATOM 851 C CA . GLN A 1 109 ? 15.667 -8.425 -3.652 1.00 87.62 109 GLN A CA 1
ATOM 852 C C . GLN A 1 109 ? 14.170 -8.444 -3.333 1.00 87.62 109 GLN A C 1
ATOM 854 O O . GLN A 1 109 ? 13.792 -8.187 -2.192 1.00 87.62 109 GLN A O 1
ATOM 859 N N . ILE A 1 110 ? 13.330 -8.847 -4.294 1.00 87.50 110 ILE A N 1
ATOM 860 C CA . ILE A 1 110 ? 11.879 -8.982 -4.083 1.00 87.50 110 ILE A CA 1
ATOM 861 C C . ILE A 1 110 ? 11.590 -9.941 -2.926 1.00 87.50 110 ILE A C 1
ATOM 863 O O . ILE A 1 110 ? 10.792 -9.627 -2.046 1.00 87.50 110 ILE A O 1
ATOM 867 N N . HIS A 1 111 ? 12.253 -11.100 -2.890 1.00 86.38 111 HIS A N 1
ATOM 868 C CA . HIS A 1 111 ? 12.056 -12.073 -1.817 1.00 86.38 111 HIS A CA 1
ATOM 869 C C . HIS A 1 111 ? 12.451 -11.514 -0.442 1.00 86.38 111 HIS A C 1
ATOM 871 O O . HIS A 1 111 ? 11.705 -11.661 0.528 1.00 86.38 111 HIS A O 1
ATOM 877 N N . GLN A 1 112 ? 13.593 -10.829 -0.357 1.00 88.00 112 GLN A N 1
ATOM 878 C CA . GLN A 1 112 ? 14.029 -10.185 0.883 1.00 88.00 112 GLN A CA 1
ATOM 879 C C . GLN A 1 112 ? 13.050 -9.100 1.335 1.00 88.00 112 GLN A C 1
ATOM 881 O O . GLN A 1 112 ? 12.749 -8.991 2.523 1.00 88.00 112 GLN A O 1
ATOM 886 N N . GLU A 1 113 ? 12.528 -8.300 0.408 1.00 86.88 113 GLU A N 1
ATOM 887 C CA . GLU A 1 113 ? 11.571 -7.250 0.738 1.00 86.88 113 GLU A CA 1
ATOM 888 C C . GLU A 1 113 ? 10.220 -7.826 1.178 1.00 86.88 113 GLU A C 1
ATOM 890 O O . GLU A 1 113 ? 9.641 -7.359 2.160 1.00 86.88 113 GLU A O 1
ATOM 895 N N . GLN A 1 114 ? 9.759 -8.905 0.537 1.00 87.06 114 GLN A N 1
ATOM 896 C CA . GLN A 1 114 ? 8.594 -9.669 0.983 1.00 87.06 114 GLN A CA 1
ATOM 897 C C . GLN A 1 114 ? 8.786 -10.236 2.392 1.00 87.06 114 GLN A C 1
ATOM 899 O O . GLN A 1 114 ? 7.857 -10.176 3.199 1.00 87.06 114 GLN A O 1
ATOM 904 N N . LEU A 1 115 ? 9.970 -10.773 2.703 1.00 86.69 115 LEU A N 1
ATOM 905 C CA . LEU A 1 115 ? 10.273 -11.310 4.028 1.00 86.69 115 LEU A CA 1
ATOM 906 C C . LEU A 1 115 ? 10.234 -10.202 5.084 1.00 86.69 115 LEU A C 1
ATOM 908 O O . LEU A 1 115 ? 9.479 -10.312 6.050 1.00 86.69 115 LEU A O 1
ATOM 912 N N . LYS A 1 116 ? 10.931 -9.086 4.837 1.00 86.56 116 LYS A N 1
ATOM 913 C CA . LYS A 1 116 ? 10.903 -7.897 5.704 1.00 86.56 116 LYS A CA 1
ATOM 914 C C . LYS A 1 116 ? 9.481 -7.376 5.897 1.00 86.56 116 LYS A C 1
ATOM 916 O O . LYS A 1 116 ? 9.096 -6.974 6.994 1.00 86.56 116 LYS A O 1
ATOM 921 N N . LEU A 1 117 ? 8.675 -7.361 4.835 1.00 84.50 117 LEU A N 1
ATOM 922 C CA . LEU A 1 117 ? 7.288 -6.924 4.915 1.00 84.50 117 LEU A CA 1
ATOM 923 C C . LEU A 1 117 ? 6.438 -7.896 5.736 1.00 84.50 117 LEU A C 1
ATOM 925 O O . LEU A 1 117 ? 5.622 -7.448 6.537 1.00 84.50 117 LEU A O 1
ATOM 929 N N . ARG A 1 118 ? 6.650 -9.206 5.587 1.00 84.12 118 ARG A N 1
ATOM 930 C CA . ARG A 1 118 ? 5.984 -10.241 6.383 1.00 84.12 118 ARG A CA 1
ATOM 931 C C . ARG A 1 118 ? 6.330 -10.108 7.863 1.00 84.12 118 ARG A C 1
ATOM 933 O O . ARG A 1 118 ? 5.431 -10.193 8.690 1.00 84.12 118 ARG A O 1
ATOM 940 N N . GLU A 1 119 ? 7.588 -9.864 8.210 1.00 84.12 119 GLU A N 1
ATOM 941 C CA . GLU A 1 119 ? 8.013 -9.625 9.597 1.00 84.12 119 GLU A CA 1
ATOM 942 C C . GLU A 1 119 ? 7.359 -8.369 10.177 1.00 84.12 119 GLU A C 1
ATOM 944 O O . GLU A 1 119 ? 6.744 -8.418 11.243 1.00 84.12 119 GLU A O 1
ATOM 949 N N . LYS A 1 120 ? 7.377 -7.261 9.425 1.00 81.94 120 LYS A N 1
ATOM 950 C CA . LYS A 1 120 ? 6.670 -6.026 9.799 1.00 81.94 120 LYS A CA 1
ATOM 951 C C . LYS A 1 120 ? 5.167 -6.250 9.959 1.00 81.94 120 LYS A C 1
ATOM 953 O O . LYS A 1 120 ? 4.552 -5.659 10.840 1.00 81.94 120 LYS A O 1
ATOM 958 N N . GLN A 1 121 ? 4.560 -7.074 9.107 1.00 77.44 121 GLN A N 1
ATOM 959 C CA . GLN A 1 121 ? 3.146 -7.421 9.210 1.00 77.44 121 GLN A CA 1
ATOM 960 C C . GLN A 1 121 ? 2.866 -8.278 10.433 1.00 77.44 121 GLN A C 1
ATOM 962 O O . GLN A 1 121 ? 1.893 -7.983 11.104 1.00 77.44 121 GLN A O 1
ATOM 967 N N . LYS A 1 122 ? 3.714 -9.260 10.760 1.00 74.19 122 LYS A N 1
ATOM 968 C CA . LYS A 1 122 ? 3.589 -10.068 11.981 1.00 74.19 122 LYS A CA 1
ATOM 969 C C . LYS A 1 122 ? 3.634 -9.198 13.238 1.00 74.19 122 LYS A C 1
ATOM 971 O O . LYS A 1 122 ? 2.763 -9.321 14.096 1.00 74.19 122 LYS A O 1
ATOM 976 N N . ALA A 1 123 ? 4.584 -8.263 13.295 1.00 71.62 123 ALA A N 1
ATOM 977 C CA . ALA A 1 123 ? 4.683 -7.294 14.386 1.00 71.62 123 ALA A CA 1
ATOM 978 C C . ALA A 1 123 ? 3.435 -6.397 14.481 1.00 71.62 123 ALA A C 1
ATOM 980 O O . ALA A 1 123 ? 2.938 -6.128 15.570 1.00 71.62 123 ALA A O 1
ATOM 981 N N . LYS A 1 124 ? 2.884 -5.970 13.338 1.00 65.62 124 LYS A N 1
ATOM 982 C CA . LYS A 1 124 ? 1.665 -5.147 13.285 1.00 65.62 124 LYS A CA 1
ATOM 983 C C . LYS A 1 124 ? 0.376 -5.943 13.500 1.00 65.62 124 LYS A C 1
ATOM 985 O O . LYS A 1 124 ? -0.594 -5.372 13.969 1.00 65.62 124 LYS A O 1
ATOM 990 N N . SER A 1 125 ? 0.340 -7.233 13.174 1.00 59.81 125 SER A N 1
ATOM 991 C CA . SER A 1 125 ? -0.853 -8.079 13.292 1.00 59.81 125 SER A CA 1
ATOM 992 C C . SER A 1 125 ? -1.151 -8.516 14.722 1.00 59.81 125 SER A C 1
ATOM 994 O O . SER A 1 125 ? -2.262 -8.964 14.978 1.00 59.81 125 SER A O 1
ATOM 996 N N . GLY A 1 126 ? -0.198 -8.355 15.649 1.00 58.81 126 GLY A N 1
ATOM 997 C CA . GLY A 1 126 ? -0.488 -8.427 17.085 1.00 58.81 126 GLY A CA 1
ATOM 998 C C . GLY A 1 126 ? -1.469 -7.336 17.535 1.00 58.81 126 GLY A C 1
ATOM 999 O O . GLY A 1 126 ? -2.226 -7.538 18.478 1.00 58.81 126 GLY A O 1
ATOM 1000 N N . ALA A 1 127 ? -1.525 -6.216 16.807 1.00 56.44 127 ALA A N 1
ATOM 1001 C CA . ALA A 1 127 ? -2.607 -5.248 16.887 1.00 56.44 127 ALA A CA 1
ATOM 1002 C C . ALA A 1 127 ? -3.678 -5.635 15.855 1.00 56.44 127 ALA A C 1
ATOM 1004 O O . ALA A 1 127 ? -3.652 -5.204 14.699 1.00 56.44 127 ALA A O 1
ATOM 1005 N N . GLY A 1 128 ? -4.606 -6.509 16.253 1.00 61.44 128 GLY A N 1
ATOM 1006 C CA . GLY A 1 128 ? -5.817 -6.759 15.472 1.00 61.44 128 GLY A CA 1
ATOM 1007 C C . GLY A 1 128 ? -6.551 -5.446 15.158 1.00 61.44 128 GLY A C 1
ATOM 1008 O O . GLY A 1 128 ? -6.330 -4.443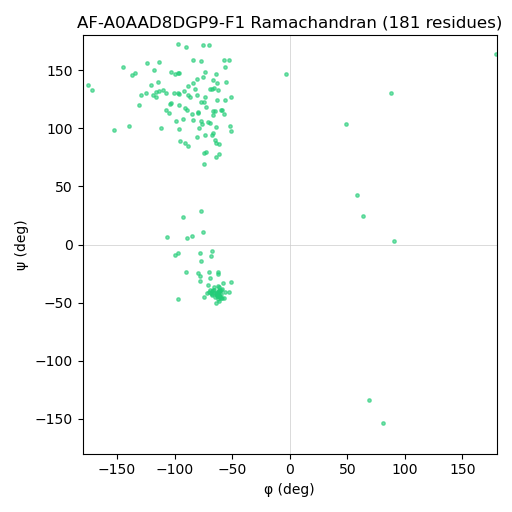 15.838 1.00 61.44 128 GLY A O 1
ATOM 1009 N N . PRO A 1 129 ? -7.414 -5.409 14.126 1.00 60.81 129 PRO A N 1
ATOM 1010 C CA . PRO A 1 129 ? -8.218 -4.227 13.855 1.00 60.81 129 PRO A CA 1
ATOM 1011 C C . PRO A 1 129 ? -9.047 -3.911 15.099 1.00 60.81 129 PRO A C 1
ATOM 1013 O O . PRO A 1 129 ? -9.925 -4.689 15.478 1.00 60.81 129 PRO A O 1
ATOM 1016 N N . THR A 1 130 ? -8.741 -2.791 15.748 1.00 68.06 130 THR A N 1
ATOM 1017 C CA . THR A 1 130 ? -9.435 -2.360 16.952 1.00 68.06 130 THR A CA 1
ATOM 1018 C C . THR A 1 130 ? -10.869 -2.015 16.575 1.00 68.06 130 THR A C 1
ATOM 1020 O O . THR A 1 130 ? -11.147 -0.939 16.048 1.00 68.06 130 THR A O 1
ATOM 1023 N N . GLN A 1 131 ? -11.784 -2.969 16.754 1.00 76.81 131 GLN A N 1
ATOM 1024 C CA . GLN A 1 131 ? -13.196 -2.735 16.462 1.00 76.81 131 GLN A CA 1
ATOM 1025 C C . GLN A 1 131 ? -13.732 -1.695 17.442 1.00 76.81 131 GLN A C 1
ATOM 1027 O O . GLN A 1 131 ? -13.465 -1.775 18.645 1.00 76.81 131 GLN A O 1
ATOM 1032 N N . ILE A 1 132 ? -14.482 -0.733 16.912 1.00 86.19 132 ILE A N 1
ATOM 1033 C CA . ILE A 1 132 ? -15.222 0.233 17.714 1.00 86.19 132 ILE A CA 1
ATOM 1034 C C . ILE A 1 132 ? -16.594 -0.385 17.984 1.00 86.19 132 ILE A C 1
ATOM 1036 O O . ILE A 1 132 ? -17.345 -0.651 17.048 1.00 86.19 132 ILE A O 1
ATOM 1040 N N . LYS A 1 133 ? -16.898 -0.663 19.253 1.00 86.12 133 LYS A N 1
ATOM 1041 C CA . LYS A 1 133 ? -18.225 -1.095 19.704 1.00 86.12 133 LYS A CA 1
ATOM 1042 C C . LYS A 1 133 ? -18.986 0.125 20.201 1.00 86.12 133 LYS A C 1
ATOM 1044 O O . LYS A 1 133 ? -18.462 0.899 21.000 1.00 86.12 133 LYS A O 1
ATOM 1049 N N . GLU A 1 134 ? -20.205 0.312 19.719 1.00 87.25 134 GLU A N 1
ATOM 1050 C CA . GLU A 1 134 ? -21.056 1.424 20.135 1.00 87.25 134 GLU A CA 1
ATOM 1051 C C . GLU A 1 134 ? -22.077 0.928 21.149 1.00 87.25 134 GLU A C 1
ATOM 1053 O O . GLU A 1 134 ? -22.745 -0.076 20.918 1.00 87.25 134 GLU A O 1
ATOM 1058 N N . LEU A 1 135 ? -22.190 1.630 22.273 1.00 85.62 135 LEU A N 1
ATOM 1059 C CA . LEU A 1 135 ? -23.164 1.320 23.309 1.00 85.62 135 LEU A CA 1
ATOM 1060 C C . LEU A 1 135 ? -23.938 2.580 23.665 1.00 85.62 135 LEU A C 1
ATOM 1062 O O . LEU A 1 135 ? -23.358 3.629 23.954 1.00 85.62 135 LEU A O 1
ATOM 1066 N N . THR A 1 136 ? -25.260 2.461 23.642 1.00 82.94 136 THR A N 1
ATOM 1067 C CA . THR A 1 136 ? -26.159 3.557 23.987 1.00 82.94 136 THR A CA 1
ATOM 1068 C C . THR A 1 136 ? -26.814 3.304 25.342 1.00 82.94 136 THR A C 1
ATOM 1070 O O . THR A 1 136 ? -27.368 2.233 25.583 1.00 82.94 136 THR A O 1
ATOM 1073 N N . PHE A 1 137 ? -26.771 4.303 26.216 1.00 85.19 137 PHE A N 1
ATOM 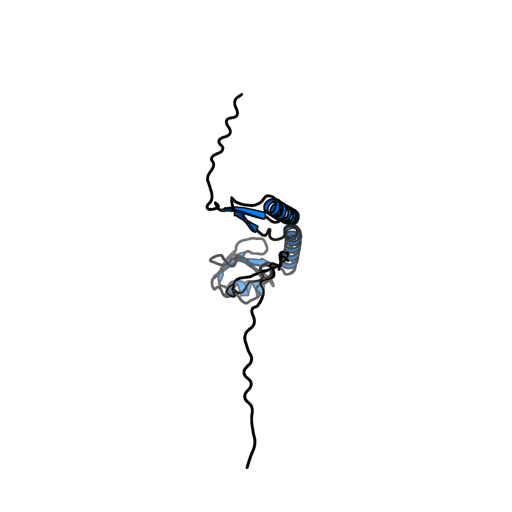1074 C CA . PHE A 1 137 ? -27.476 4.342 27.492 1.00 85.19 137 PHE A CA 1
ATOM 1075 C C . PHE A 1 137 ? -28.699 5.248 27.393 1.00 85.19 137 PHE A C 1
ATOM 1077 O O . PHE A 1 137 ? -28.668 6.250 26.681 1.00 85.19 137 PHE A O 1
ATOM 1084 N N . SER A 1 138 ? -29.743 4.930 28.149 1.00 82.25 138 SER A N 1
ATOM 1085 C CA . SER A 1 138 ? -30.859 5.843 28.409 1.00 82.25 138 SER A CA 1
ATOM 1086 C C . SER A 1 138 ? -30.666 6.481 29.782 1.00 82.25 138 SER A C 1
ATOM 1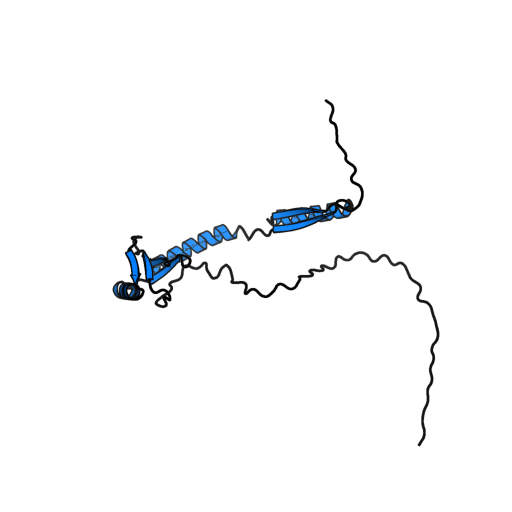088 O O . SER A 1 138 ? -30.139 5.831 30.683 1.00 82.25 138 SER A O 1
ATOM 1090 N N . SER A 1 139 ? -31.094 7.732 29.958 1.00 80.25 139 SER A N 1
ATOM 1091 C CA . SER A 1 139 ? -31.018 8.418 31.261 1.00 80.25 139 SER A CA 1
ATOM 1092 C C . SER A 1 139 ? -31.847 7.749 32.366 1.00 80.25 139 SER A C 1
ATOM 1094 O O . SER A 1 139 ? -31.488 7.884 33.528 1.00 80.25 139 SER A O 1
ATOM 1096 N N . ASP A 1 140 ? -32.883 6.985 32.005 1.00 80.75 140 ASP A N 1
ATOM 1097 C CA . ASP A 1 140 ? -33.791 6.296 32.939 1.00 80.75 140 ASP A CA 1
ATOM 1098 C C . ASP A 1 140 ? -33.356 4.843 33.246 1.00 80.75 140 ASP A C 1
ATOM 1100 O O . ASP A 1 140 ? -34.178 3.982 33.557 1.00 80.75 140 ASP A O 1
ATOM 1104 N N . ILE A 1 141 ? -32.068 4.519 33.080 1.00 83.44 141 ILE A N 1
ATOM 1105 C CA . ILE A 1 141 ? -31.555 3.150 33.230 1.00 83.44 141 ILE A CA 1
ATOM 1106 C C . ILE A 1 141 ? -31.627 2.654 34.685 1.00 83.44 141 ILE A C 1
ATOM 1108 O O . ILE A 1 141 ? -31.208 3.336 35.618 1.00 83.44 141 ILE A O 1
ATOM 1112 N N . ALA A 1 142 ? -32.115 1.425 34.876 1.00 87.06 142 ALA A N 1
ATOM 1113 C CA . ALA A 1 142 ? -32.136 0.767 36.180 1.00 87.06 142 ALA A CA 1
ATOM 1114 C C . ALA A 1 142 ? -30.731 0.308 36.614 1.00 87.06 142 ALA A C 1
ATOM 1116 O O . ALA A 1 142 ? -29.924 -0.120 35.787 1.00 87.06 142 ALA A O 1
ATOM 1117 N N . GLN A 1 143 ? -30.465 0.306 37.926 1.00 86.94 143 GLN A N 1
ATOM 1118 C CA . GLN A 1 143 ? -29.167 -0.078 38.507 1.00 86.94 143 GLN A CA 1
ATOM 1119 C C . GLN A 1 143 ? -28.670 -1.456 38.026 1.00 86.94 143 GLN A C 1
ATOM 1121 O O . GLN A 1 143 ? -27.497 -1.617 37.697 1.00 86.94 143 GLN A O 1
ATOM 1126 N N . HIS A 1 144 ? -29.568 -2.439 37.922 1.00 85.25 144 HIS A N 1
ATOM 1127 C CA . HIS A 1 144 ? -29.228 -3.787 37.456 1.00 85.25 144 HIS A CA 1
ATOM 1128 C C . HIS A 1 144 ? -28.801 -3.828 35.973 1.00 85.25 144 HIS A C 1
ATOM 1130 O O . HIS A 1 144 ? -27.861 -4.536 35.607 1.00 85.25 144 HIS A O 1
ATOM 1136 N N . ASP A 1 145 ? -29.456 -3.040 35.113 1.00 85.06 145 ASP A N 1
ATOM 1137 C CA . ASP A 1 145 ? -29.118 -2.946 33.683 1.00 85.06 145 ASP A CA 1
ATOM 1138 C C . ASP A 1 145 ? -27.779 -2.215 33.476 1.00 85.06 145 ASP A C 1
ATOM 1140 O O . ASP A 1 145 ? -26.970 -2.588 32.621 1.00 85.06 145 ASP A O 1
ATOM 1144 N N . LEU A 1 146 ? -27.497 -1.216 34.321 1.00 87.44 146 LEU A N 1
ATOM 1145 C CA . LEU A 1 146 ? -26.220 -0.506 34.329 1.00 87.44 146 LEU A CA 1
ATOM 1146 C C . LEU A 1 146 ? -25.054 -1.453 34.645 1.00 87.44 146 LEU A C 1
ATOM 1148 O O . LEU A 1 146 ? -24.064 -1.470 33.915 1.00 87.44 146 LEU A O 1
ATOM 1152 N N . GLU A 1 147 ? -25.175 -2.268 35.694 1.00 89.25 147 GLU A N 1
ATOM 1153 C CA . GLU A 1 147 ? -24.136 -3.229 36.088 1.00 89.25 147 GLU A CA 1
ATOM 1154 C C . GLU A 1 147 ? -23.831 -4.251 34.984 1.00 89.25 147 GLU A C 1
ATOM 1156 O O . GLU A 1 147 ? -22.666 -4.577 34.739 1.00 89.25 147 GLU A O 1
ATOM 1161 N N . THR A 1 148 ? -24.856 -4.719 34.270 1.00 87.25 148 THR A N 1
ATOM 1162 C CA . THR A 1 148 ? -24.696 -5.647 33.142 1.00 87.25 148 THR A CA 1
ATOM 1163 C C . THR A 1 148 ? -23.937 -4.995 31.982 1.00 87.25 148 THR A C 1
ATOM 1165 O O . THR A 1 148 ? -22.965 -5.565 31.475 1.00 87.25 148 THR A O 1
ATOM 1168 N N . LYS A 1 149 ? -24.287 -3.755 31.617 1.00 86.38 149 LYS A N 1
ATOM 1169 C CA . LYS A 1 149 ? -23.588 -2.994 30.568 1.00 86.38 149 LYS A CA 1
ATOM 1170 C C . LYS A 1 149 ? -22.146 -2.653 30.944 1.00 86.38 149 LYS A C 1
ATOM 1172 O O . LYS A 1 149 ? -21.264 -2.709 30.090 1.00 86.38 149 LYS A O 1
ATOM 1177 N N . VAL A 1 150 ? -21.870 -2.359 32.215 1.00 91.31 150 VAL A N 1
ATOM 1178 C CA . VAL A 1 150 ? -20.500 -2.128 32.711 1.00 91.31 150 VAL A CA 1
ATOM 1179 C C . VAL A 1 150 ? -19.642 -3.386 32.564 1.00 91.31 150 VAL A C 1
ATOM 1181 O O . VAL A 1 150 ? -18.525 -3.300 32.051 1.00 91.31 150 VAL A O 1
ATOM 1184 N N . LYS A 1 151 ? -20.167 -4.564 32.925 1.00 92.31 151 LYS A N 1
ATOM 1185 C CA . LYS A 1 151 ? -19.461 -5.844 32.724 1.00 92.31 151 LYS A CA 1
ATOM 1186 C C . LYS A 1 151 ? -19.170 -6.105 31.244 1.00 92.31 151 LYS A C 1
ATOM 1188 O O . LYS A 1 151 ? -18.071 -6.537 30.899 1.00 92.31 151 LYS A O 1
ATOM 1193 N N . GLN A 1 152 ? -20.113 -5.790 30.360 1.00 87.62 152 GLN A N 1
ATOM 1194 C CA . GLN A 1 152 ? -19.932 -5.908 28.911 1.00 87.62 152 GLN A CA 1
ATOM 1195 C C . GLN A 1 152 ? -18.829 -4.972 28.385 1.00 87.62 152 GLN A C 1
ATOM 1197 O O . GLN A 1 152 ? -17.970 -5.401 27.613 1.00 87.62 152 GLN A O 1
ATOM 1202 N N . ILE A 1 153 ? -18.792 -3.718 28.851 1.00 89.69 153 ILE A N 1
ATOM 1203 C CA . ILE A 1 153 ? -17.719 -2.764 28.524 1.00 89.69 153 ILE A CA 1
ATOM 1204 C C . ILE A 1 153 ? -16.363 -3.295 28.997 1.00 89.69 153 ILE A C 1
ATOM 1206 O O . ILE A 1 153 ? -15.393 -3.251 28.241 1.00 89.69 153 ILE A O 1
ATOM 1210 N N . GLN A 1 154 ? -16.291 -3.827 30.219 1.00 92.19 154 GLN A N 1
ATOM 1211 C CA . GLN A 1 154 ? -15.059 -4.381 30.776 1.00 92.19 154 GLN A CA 1
ATOM 1212 C C . GLN A 1 154 ? -14.518 -5.529 29.911 1.00 92.19 154 GLN A C 1
ATOM 1214 O O . GLN A 1 154 ? -13.344 -5.518 29.541 1.00 92.19 154 GLN A O 1
ATOM 1219 N N . GLN A 1 155 ? -15.388 -6.454 29.491 1.00 90.31 155 GLN A N 1
ATOM 1220 C CA . GLN A 1 155 ? -15.020 -7.544 28.581 1.00 90.31 155 GLN A CA 1
ATOM 1221 C C . GLN A 1 155 ? -14.530 -7.038 27.216 1.00 90.31 155 GLN A C 1
ATOM 1223 O O . GLN A 1 155 ? -13.622 -7.620 26.620 1.00 90.31 155 GLN A O 1
ATOM 1228 N N . TRP A 1 156 ? -15.117 -5.960 26.691 1.00 87.88 156 TRP A N 1
ATOM 1229 C CA . TRP A 1 156 ? -14.683 -5.368 25.424 1.00 87.88 156 TRP A CA 1
ATOM 1230 C C . TRP A 1 156 ? -13.320 -4.683 25.528 1.00 87.88 156 TRP A C 1
ATOM 1232 O O . TRP A 1 156 ? -12.490 -4.851 24.632 1.00 87.88 156 TRP A O 1
ATOM 1242 N N . ILE A 1 157 ? -13.056 -3.969 26.622 1.00 87.81 157 ILE A N 1
ATOM 1243 C CA . ILE A 1 157 ? -11.753 -3.339 26.879 1.00 87.81 157 ILE A CA 1
ATOM 1244 C C . ILE A 1 157 ? -10.662 -4.406 27.031 1.00 87.81 157 ILE A C 1
ATOM 1246 O O . ILE A 1 157 ? -9.571 -4.266 26.469 1.00 87.81 157 ILE A O 1
ATOM 1250 N N . GLU A 1 158 ? -10.961 -5.502 27.731 1.00 88.69 158 GLU A N 1
ATOM 1251 C CA . GLU A 1 158 ? -10.036 -6.625 27.906 1.00 88.69 158 GLU A CA 1
ATOM 1252 C C . GLU A 1 158 ? -9.657 -7.269 26.564 1.00 88.69 158 GLU A C 1
ATOM 1254 O O . GLU A 1 158 ? -8.481 -7.509 26.290 1.00 88.69 158 GLU A O 1
ATOM 1259 N N . LYS A 1 159 ? -10.630 -7.402 25.656 1.00 84.88 159 LYS A N 1
ATOM 1260 C CA . LYS A 1 159 ? -10.436 -7.862 24.270 1.00 84.88 159 LYS A CA 1
ATOM 1261 C C . LYS A 1 159 ? -9.813 -6.812 23.334 1.00 84.88 159 LYS A C 1
ATOM 1263 O O . LYS A 1 159 ? -9.773 -7.030 22.124 1.00 84.88 159 LYS A O 1
ATOM 1268 N N . ARG A 1 160 ? -9.299 -5.693 23.867 1.00 82.06 160 ARG A N 1
ATOM 1269 C CA . ARG A 1 160 ? -8.685 -4.587 23.105 1.00 82.06 160 ARG A CA 1
ATOM 1270 C C . ARG A 1 160 ? -9.645 -3.979 22.076 1.00 82.06 160 ARG A C 1
ATOM 1272 O O . ARG A 1 160 ? -9.239 -3.686 20.960 1.00 82.06 160 ARG A O 1
ATOM 1279 N N . HIS A 1 161 ? -10.909 -3.771 22.430 1.00 84.69 161 HIS A N 1
ATOM 1280 C CA . HIS A 1 161 ? -11.842 -2.987 21.617 1.00 84.69 161 HIS A CA 1
ATOM 1281 C C . HIS A 1 161 ? -11.931 -1.542 22.116 1.00 84.69 161 HIS A C 1
ATOM 1283 O O . HIS A 1 161 ? -11.829 -1.280 23.314 1.00 84.69 161 HIS A O 1
ATOM 1289 N N . HIS A 1 162 ? -12.156 -0.598 21.199 1.00 85.38 162 HIS A N 1
ATOM 1290 C CA . HIS A 1 162 ? -12.563 0.754 21.584 1.00 85.38 162 HIS A CA 1
ATOM 1291 C C . HIS A 1 162 ? -14.072 0.761 21.794 1.00 85.38 162 HIS A C 1
ATOM 1293 O O . HIS A 1 162 ? -14.812 0.172 21.008 1.00 85.38 162 HIS A O 1
ATOM 1299 N N . VAL A 1 163 ? -14.537 1.451 22.830 1.00 87.50 163 VAL A N 1
ATOM 1300 C CA . VAL A 1 163 ? -15.965 1.559 23.129 1.00 87.50 163 VAL A CA 1
ATOM 1301 C C . VAL A 1 163 ? -16.391 3.014 22.987 1.00 87.50 163 VAL A C 1
ATOM 1303 O O . VAL A 1 163 ? -15.786 3.901 23.586 1.00 87.50 163 VAL A O 1
ATOM 1306 N N . ARG A 1 164 ? -17.432 3.264 22.191 1.00 88.25 164 ARG A N 1
ATOM 1307 C CA . ARG A 1 164 ? -18.060 4.579 22.049 1.00 88.25 164 ARG A CA 1
ATOM 1308 C C . ARG A 1 164 ? -19.381 4.579 22.806 1.00 88.25 164 ARG A C 1
ATOM 1310 O O . ARG A 1 164 ? -20.309 3.868 22.428 1.00 88.25 164 ARG A O 1
ATOM 1317 N N . LEU A 1 165 ? -19.450 5.370 23.872 1.00 89.12 165 LEU A N 1
ATOM 1318 C CA . LEU A 1 165 ? -20.634 5.479 24.722 1.00 89.12 165 LEU A CA 1
ATOM 1319 C C . LEU A 1 165 ? -21.469 6.688 24.307 1.00 89.12 165 LEU A C 1
ATOM 1321 O O . LEU A 1 165 ? -20.939 7.787 24.165 1.00 89.12 165 LEU A O 1
ATOM 1325 N N . THR A 1 166 ? -22.771 6.488 24.124 1.00 85.44 166 THR A N 1
ATOM 1326 C CA . THR A 1 166 ? -23.730 7.565 23.838 1.00 85.44 166 THR A CA 1
ATOM 1327 C C . THR A 1 166 ? -24.846 7.529 24.869 1.00 85.44 166 THR A C 1
ATOM 1329 O O . THR A 1 166 ? -25.423 6.476 25.102 1.00 85.44 166 THR A O 1
ATOM 1332 N N . VAL A 1 167 ? -25.180 8.659 25.489 1.00 86.38 167 VAL A N 1
ATOM 1333 C CA . VAL A 1 167 ? -26.320 8.747 26.414 1.00 86.38 167 VAL A CA 1
ATOM 1334 C C . VAL A 1 167 ? -27.465 9.456 25.703 1.00 86.38 167 VAL A C 1
ATOM 1336 O O . VAL A 1 167 ? -27.317 10.591 25.254 1.00 86.38 167 VAL A O 1
ATOM 1339 N N . ARG A 1 168 ? -28.608 8.783 25.588 1.00 81.62 168 ARG A N 1
ATOM 1340 C CA . ARG A 1 168 ? -29.865 9.364 25.121 1.00 81.62 168 ARG A CA 1
ATOM 1341 C C . ARG A 1 168 ? -30.654 9.865 26.320 1.00 81.62 168 ARG A C 1
ATOM 1343 O O . ARG A 1 168 ? -30.829 9.148 27.304 1.00 81.62 168 ARG A O 1
ATOM 1350 N N . LYS A 1 169 ? -31.144 11.099 26.209 1.00 78.12 169 LYS A N 1
ATOM 1351 C CA . LYS A 1 169 ? -32.030 11.697 27.202 1.00 78.12 169 LYS A CA 1
ATOM 1352 C C . LYS A 1 169 ? -33.356 10.938 27.198 1.00 78.12 169 LYS A C 1
ATOM 1354 O O . LYS A 1 169 ? -34.057 10.939 26.188 1.00 78.12 169 LYS A O 1
ATOM 1359 N N . GLY A 1 170 ? -33.656 10.280 28.310 1.00 63.03 170 GLY A N 1
ATOM 1360 C CA . GLY A 1 170 ? -34.979 9.728 28.579 1.00 63.03 170 GLY A CA 1
ATOM 1361 C C . GLY A 1 170 ? -36.013 10.849 28.683 1.00 63.03 170 GLY A C 1
ATOM 1362 O O . GLY A 1 170 ? -35.688 11.969 29.085 1.00 63.03 170 GLY A O 1
ATOM 1363 N N . SER A 1 171 ? -37.251 10.599 28.265 1.00 54.69 171 SER A N 1
ATOM 1364 C CA . SER A 1 171 ? -38.333 11.593 28.276 1.00 54.69 171 SER A CA 1
ATOM 1365 C C . SER A 1 171 ? -38.932 11.823 29.672 1.00 54.69 171 SER A C 1
ATOM 1367 O O . SER A 1 171 ? -40.105 12.170 29.776 1.00 54.69 171 SER A O 1
ATOM 1369 N N . ALA A 1 172 ? -38.154 11.648 30.741 1.00 50.28 172 ALA A N 1
ATOM 1370 C CA . ALA A 1 172 ? -38.579 11.905 32.108 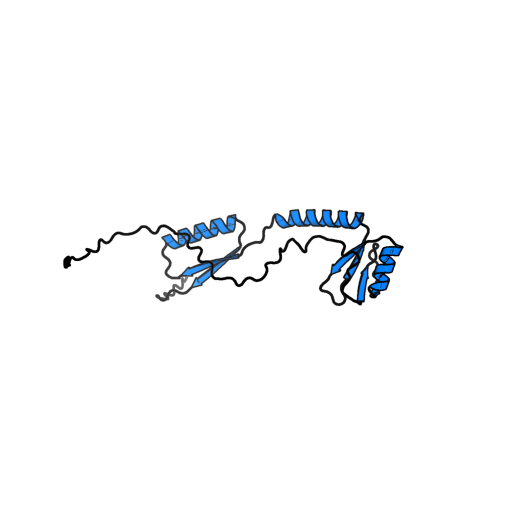1.00 50.28 172 ALA A CA 1
ATOM 1371 C C . ALA A 1 172 ? -37.536 12.761 32.850 1.00 50.28 172 ALA A C 1
ATOM 1373 O O . ALA A 1 172 ? -36.371 12.409 32.973 1.00 50.28 172 ALA A O 1
ATOM 1374 N N . SER A 1 173 ? -38.001 13.929 33.294 1.00 38.53 173 SER A N 1
ATOM 1375 C CA . SER A 1 173 ? -37.487 14.771 34.382 1.00 38.53 173 SER A CA 1
ATOM 1376 C C . SER A 1 173 ? -35.990 15.107 34.428 1.00 38.53 173 SER A C 1
ATOM 1378 O O . SER A 1 173 ? -35.137 14.372 34.911 1.00 38.53 173 SER A O 1
ATOM 1380 N N . VAL A 1 174 ? -35.696 16.345 34.024 1.00 41.75 174 VAL A N 1
ATOM 1381 C CA . VAL A 1 174 ? -34.415 17.013 34.269 1.00 41.75 174 VAL A CA 1
ATOM 1382 C C . VAL A 1 174 ? -34.425 17.561 35.697 1.00 41.75 174 VAL A C 1
ATOM 1384 O O . VAL A 1 174 ? -34.865 18.689 35.903 1.00 41.75 174 VAL A O 1
ATOM 1387 N N . GLU A 1 175 ? -33.933 16.809 36.681 1.00 45.16 175 GLU A N 1
ATOM 1388 C CA . GLU A 1 175 ? -33.586 17.415 37.970 1.00 45.16 175 GLU A CA 1
ATOM 1389 C C . GLU A 1 175 ? -32.108 17.809 37.964 1.00 45.16 175 GLU A C 1
ATOM 1391 O O . GLU A 1 175 ? -31.188 16.991 37.925 1.00 45.16 175 GLU A O 1
ATOM 1396 N N . LYS A 1 176 ? -31.887 19.123 37.905 1.00 37.69 176 LYS A N 1
ATOM 1397 C CA . LYS A 1 176 ? -30.569 19.742 37.996 1.00 37.69 176 LYS A CA 1
ATOM 1398 C C . LYS A 1 176 ? -30.072 19.600 39.431 1.00 37.69 176 LYS A C 1
ATOM 1400 O O . LYS A 1 176 ? -30.487 20.370 40.290 1.00 37.69 176 LYS A O 1
ATOM 1405 N N . MET A 1 177 ? -29.123 18.702 39.676 1.00 35.53 177 MET A N 1
ATOM 1406 C CA . MET A 1 177 ? -28.364 18.709 40.927 1.00 35.53 177 MET A CA 1
ATOM 1407 C C . MET A 1 177 ? -27.047 19.469 40.718 1.00 35.53 177 MET A C 1
ATOM 1409 O O . MET A 1 177 ? -26.025 18.909 40.328 1.00 35.53 177 MET A O 1
ATOM 1413 N N . VAL A 1 178 ? -27.084 20.788 40.938 1.00 37.00 178 VAL A N 1
ATOM 1414 C CA . VAL A 1 178 ? -25.871 21.596 41.134 1.00 37.00 178 VAL A CA 1
ATOM 1415 C C . VAL A 1 178 ? -25.379 21.319 42.550 1.00 37.00 178 VAL A C 1
ATOM 1417 O O . VAL A 1 178 ? -25.951 21.815 43.518 1.00 37.00 178 VAL A O 1
ATOM 1420 N N . SER A 1 179 ? -24.324 20.518 42.680 1.00 32.34 179 SER A N 1
ATOM 1421 C CA . SER A 1 179 ? -23.636 20.342 43.958 1.00 32.34 179 SER A CA 1
ATOM 1422 C C . SER A 1 179 ? -22.758 21.567 44.223 1.00 32.34 179 SER A C 1
ATOM 1424 O O . SER A 1 179 ? -21.734 21.767 43.568 1.00 32.34 179 SER A O 1
ATOM 1426 N N . LYS A 1 180 ? -23.180 22.421 45.160 1.00 38.19 180 LYS A N 1
ATOM 1427 C CA . LYS A 1 180 ? -22.314 23.435 45.770 1.00 38.19 180 LYS A CA 1
ATOM 1428 C C . LYS A 1 180 ? -21.463 22.735 46.825 1.00 38.19 180 LYS A C 1
ATOM 1430 O O . LYS A 1 180 ? -21.997 22.268 47.826 1.00 38.19 180 LYS A O 1
ATOM 1435 N N . LYS A 1 181 ? -20.149 22.680 46.612 1.00 33.12 181 LYS A N 1
ATOM 1436 C CA . LYS A 1 181 ? -19.196 22.310 47.659 1.00 33.12 181 LYS A CA 1
ATOM 1437 C C . LYS A 1 181 ? -18.663 23.598 48.277 1.00 33.12 181 LYS A C 1
ATOM 1439 O O . LYS A 1 181 ? -17.828 24.270 47.682 1.00 33.12 181 LYS A O 1
ATOM 1444 N N . THR A 1 182 ? -19.230 23.962 49.422 1.00 34.53 182 THR A N 1
ATOM 1445 C CA . THR A 1 182 ? -18.708 25.008 50.305 1.00 34.53 182 THR A CA 1
ATOM 1446 C C . THR A 1 182 ? -17.464 24.457 51.003 1.00 34.53 182 THR A C 1
ATOM 1448 O O . THR A 1 182 ? -17.524 23.363 51.569 1.00 34.53 182 THR A O 1
ATOM 1451 N N . LEU A 1 183 ? -16.357 25.192 50.921 1.00 39.03 183 LEU A N 1
ATOM 1452 C CA . LEU A 1 183 ? -15.241 25.133 51.866 1.00 39.03 183 LEU A CA 1
ATOM 1453 C C . LEU A 1 183 ? -15.278 26.415 52.695 1.00 39.03 183 LEU A C 1
ATOM 1455 O O . LEU A 1 183 ? -15.620 27.461 52.094 1.00 39.03 183 LEU A O 1
#

Secondary structure (DSSP, 8-state):
------------------------------------------TTGGGS----TT----SEEEEE-TTS-EEEEEEHHHHHHHHHHHT-EEEEEETTSSSPEEEEE-HHHHHHHHHHHHHHHHHHHTS----EEEEEEETT--HHHHHHHHHHHHHHHHTT-EEEEEEE--SS-----------

Radius of gyration: 34.03 Å; Cα contacts (8 Å, |Δi|>4): 160; chains: 1; bounding box: 98×68×76 Å

InterPro domains:
  IPR001288 Translation initiation factor 3 [PTHR10938] (35-170)
  IPR001288 Translation initiation factor 3 [TIGR00168] (52-173)
  IPR019814 Translation initiation factor 3, N-terminal [PF05198] (52-120)
  IPR036787 Translation initiation factor 3 (IF-3), N-terminal domain superfamily [G3DSA:3.10.20.80] (51-121)
  IPR036787 Translation initiation factor 3 (IF-3), N-terminal domain superfamily [SSF54364] (52-122)
  IPR036788 Translation initiation factor 3 (IF-3), C-terminal domain superfamily [G3DSA:3.30.110.10] (122-183)
  IPR036788 Translation initiation factor 3 (IF-3), C-terminal domain superfamily [SSF55200] (130-170)

Sequence (183 aa):
YCAGNSDHTYNKGPWVVHAGTRPLTTEDDDEGGPEGKKKKQDPRARKTIGSVGRKIHHRIVQVINEDGENLGNMHRADVIRMLDERGLKLVPLRENADPPVYRLMSGKQIHQEQLKLREKQKAKSGAGPTQIKELTFSSDIAQHDLETKVKQIQQWIEKRHHVRLTVRKGSASVEKMVSKKTL

Organism: NCBI:txid40147

Mean predicted aligned error: 17.55 Å

pLDDT: mean 70.73, std 22.64, range [31.08, 94.5]

Foldseek 3Di:
DDDDDDDDDDDDDDDDDDPDDDPPPPPVPPPDDDDDDDPPDDPVVVQQFDFPALDDPDQWEWEAEQVRRTPGIDGSVVVNVVCVVVVWTWTFDAVPDVRGYIYTHHPVVSVVVRVVSVVVVVVCVVPPDQAEAEDEAEPPDDPVRVVVVVVVVVVSVVVNHHYHYHYDYDPDDDDDDPDDDDD